Protein AF-A0A8J7KXH1-F1 (afdb_monomer)

Structure (mmCIF, N/CA/C/O backbone):
data_AF-A0A8J7KXH1-F1
#
_entry.id   AF-A0A8J7KXH1-F1
#
loop_
_atom_site.group_PDB
_atom_site.id
_atom_site.type_symbol
_atom_site.label_atom_id
_atom_site.label_alt_id
_atom_site.label_comp_id
_atom_site.label_asym_id
_atom_site.label_entity_id
_atom_site.label_seq_id
_atom_site.pdbx_PDB_ins_code
_atom_site.Cartn_x
_atom_site.Cartn_y
_atom_site.Cartn_z
_atom_site.occupancy
_atom_site.B_iso_or_equiv
_atom_site.auth_seq_id
_atom_site.auth_comp_id
_atom_site.auth_asym_id
_atom_site.auth_atom_id
_atom_site.pdbx_PDB_model_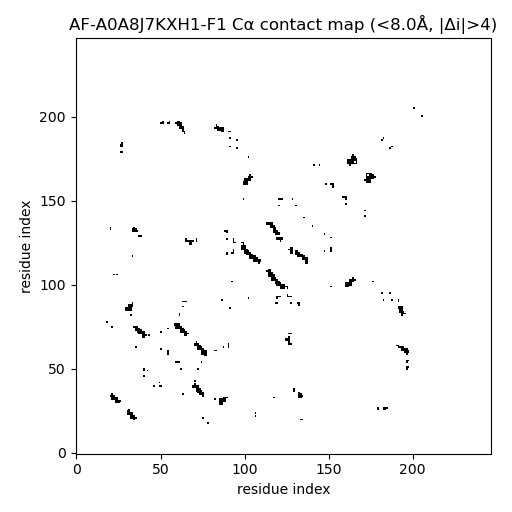num
ATOM 1 N N . MET A 1 1 ? 61.756 -14.573 12.656 1.00 37.69 1 MET A N 1
ATOM 2 C CA . MET A 1 1 ? 61.801 -13.508 11.631 1.00 37.69 1 MET A CA 1
ATOM 3 C C . MET A 1 1 ? 60.407 -12.918 11.485 1.00 37.69 1 MET A C 1
ATOM 5 O O . MET A 1 1 ? 59.475 -13.658 11.212 1.00 37.69 1 MET A O 1
ATOM 9 N N . PHE A 1 2 ? 60.272 -11.619 11.751 1.00 38.69 2 PHE A N 1
ATOM 10 C CA . PHE A 1 2 ? 59.077 -10.805 11.498 1.00 38.69 2 PHE A CA 1
ATOM 11 C C . PHE A 1 2 ? 58.999 -10.377 10.020 1.00 38.69 2 PHE A C 1
ATOM 13 O O . PHE A 1 2 ? 60.013 -10.468 9.333 1.00 38.69 2 PHE A O 1
ATOM 20 N N . VAL A 1 3 ? 57.855 -9.762 9.643 1.00 33.97 3 VAL A N 1
ATOM 21 C CA . VAL A 1 3 ? 57.592 -8.870 8.473 1.00 33.97 3 VAL A CA 1
ATOM 22 C C . VAL A 1 3 ? 56.882 -9.573 7.292 1.00 33.97 3 VAL A C 1
ATOM 24 O O . VAL A 1 3 ? 57.355 -10.591 6.822 1.00 33.97 3 VAL A O 1
ATOM 27 N N . LYS A 1 4 ? 55.763 -9.100 6.710 1.00 32.09 4 LYS A N 1
ATOM 28 C CA . LYS A 1 4 ? 54.886 -7.939 6.963 1.00 32.09 4 LYS A CA 1
ATOM 29 C C . LYS A 1 4 ? 53.480 -8.187 6.395 1.00 32.09 4 LYS A C 1
ATOM 31 O O . LYS A 1 4 ? 53.291 -8.762 5.331 1.00 32.09 4 LYS A O 1
ATOM 36 N N . ASN A 1 5 ? 52.546 -7.599 7.122 1.00 31.22 5 ASN A N 1
ATOM 37 C CA . ASN A 1 5 ? 51.158 -7.266 6.849 1.00 31.22 5 ASN A CA 1
ATOM 38 C C . ASN A 1 5 ? 50.867 -6.677 5.444 1.00 31.22 5 ASN A C 1
ATOM 40 O O . ASN A 1 5 ? 51.594 -5.798 4.977 1.00 31.22 5 ASN A O 1
ATOM 44 N N . LYS A 1 6 ? 49.721 -7.043 4.852 1.00 31.67 6 LYS A N 1
ATOM 45 C CA . LYS A 1 6 ? 48.974 -6.159 3.939 1.00 31.67 6 LYS A CA 1
ATOM 46 C C . LYS A 1 6 ? 47.466 -6.302 4.165 1.00 31.67 6 LYS A C 1
ATOM 48 O O . LYS A 1 6 ? 46.748 -6.925 3.388 1.00 31.67 6 LYS A O 1
ATOM 53 N N . MET A 1 7 ? 46.996 -5.683 5.247 1.00 30.89 7 MET A N 1
ATOM 54 C CA . MET A 1 7 ? 45.607 -5.259 5.411 1.00 30.89 7 MET A CA 1
ATOM 55 C C . MET A 1 7 ? 45.132 -4.507 4.160 1.00 30.89 7 MET A C 1
ATOM 57 O O . MET A 1 7 ? 45.728 -3.508 3.755 1.00 30.89 7 MET A O 1
ATOM 61 N N . ARG A 1 8 ? 44.018 -4.957 3.582 1.00 30.08 8 ARG A N 1
ATOM 62 C CA . ARG A 1 8 ? 43.151 -4.128 2.741 1.00 30.08 8 ARG A CA 1
ATOM 63 C C . ARG A 1 8 ? 41.864 -3.909 3.525 1.00 30.08 8 ARG A C 1
ATOM 65 O O . ARG A 1 8 ? 40.944 -4.713 3.453 1.00 30.08 8 ARG A O 1
ATOM 72 N N . HIS A 1 9 ? 41.841 -2.843 4.315 1.00 30.45 9 HIS A N 1
ATOM 73 C CA . HIS A 1 9 ? 40.595 -2.279 4.813 1.00 30.45 9 HIS A CA 1
ATOM 74 C C . HIS A 1 9 ? 40.000 -1.316 3.781 1.00 30.45 9 HIS A C 1
ATOM 76 O O . HIS A 1 9 ? 40.723 -0.691 3.008 1.00 30.45 9 HIS A O 1
ATOM 82 N N . ALA A 1 10 ? 38.681 -1.169 3.908 1.00 27.39 10 ALA A N 1
ATOM 83 C CA . ALA A 1 10 ? 37.808 -0.115 3.397 1.00 27.39 10 ALA A CA 1
ATOM 84 C C . ALA A 1 10 ? 37.119 -0.378 2.050 1.00 27.39 10 ALA A C 1
ATOM 86 O O . ALA A 1 10 ? 37.683 -0.242 0.969 1.00 27.39 10 ALA A O 1
ATOM 87 N N . GLY A 1 11 ? 35.824 -0.676 2.163 1.00 24.30 11 GLY A N 1
ATOM 88 C CA . GLY A 1 11 ? 34.883 -0.697 1.052 1.00 24.30 11 GLY A CA 1
ATOM 89 C C . GLY A 1 11 ? 33.435 -0.878 1.492 1.00 24.30 11 GLY A C 1
ATOM 90 O O . GLY A 1 11 ? 32.730 -1.647 0.867 1.00 24.30 11 GLY A O 1
ATOM 91 N N . SER A 1 12 ? 33.053 -0.196 2.579 1.00 27.95 12 SER A N 1
ATOM 92 C CA . SER A 1 12 ? 31.690 0.101 3.041 1.00 27.95 12 SER A CA 1
ATOM 93 C C . SER A 1 12 ? 30.668 -1.039 3.014 1.00 27.95 12 SER A C 1
ATOM 95 O O . SER A 1 12 ? 30.150 -1.436 1.973 1.00 27.95 12 SER A O 1
ATOM 97 N N . ALA A 1 13 ? 30.314 -1.488 4.218 1.00 32.91 13 ALA A N 1
ATOM 98 C CA . ALA A 1 13 ? 29.092 -2.213 4.500 1.00 32.91 13 ALA A CA 1
ATOM 99 C C . ALA A 1 13 ? 27.893 -1.483 3.874 1.00 32.91 13 ALA A C 1
ATOM 101 O O . ALA A 1 13 ? 27.317 -0.562 4.456 1.00 32.91 13 ALA A O 1
ATOM 102 N N . MET A 1 14 ? 27.495 -1.927 2.684 1.00 27.19 14 MET A N 1
ATOM 103 C CA . MET A 1 14 ? 26.140 -1.747 2.206 1.00 27.19 14 MET A CA 1
ATOM 104 C C . MET A 1 14 ? 25.291 -2.603 3.139 1.00 27.19 14 MET A C 1
ATOM 106 O O . MET A 1 14 ? 25.114 -3.796 2.908 1.00 27.19 14 MET A O 1
ATOM 110 N N . LYS A 1 15 ? 24.866 -2.012 4.264 1.00 26.83 15 LYS A N 1
ATOM 111 C CA . LYS A 1 15 ? 23.789 -2.562 5.080 1.00 26.83 15 LYS A CA 1
ATOM 112 C C . LYS A 1 15 ? 22.649 -2.831 4.106 1.00 26.83 15 LYS A C 1
ATOM 114 O O . LYS A 1 15 ? 22.035 -1.887 3.608 1.00 26.83 15 LYS A O 1
ATOM 119 N N . ALA A 1 16 ? 22.433 -4.102 3.782 1.00 32.84 16 ALA A N 1
ATOM 120 C CA . ALA A 1 16 ? 21.153 -4.553 3.284 1.00 32.84 16 ALA A CA 1
ATOM 121 C C . ALA A 1 16 ? 20.148 -4.061 4.325 1.00 32.84 16 ALA A C 1
ATOM 123 O O . ALA A 1 16 ? 20.211 -4.452 5.490 1.00 32.84 16 ALA A O 1
ATOM 124 N N . VAL A 1 17 ? 19.360 -3.061 3.941 1.00 35.72 17 VAL A N 1
ATOM 125 C CA . VAL A 1 17 ? 18.253 -2.588 4.759 1.00 35.72 17 VAL A CA 1
ATOM 126 C C . VAL A 1 17 ? 17.324 -3.786 4.864 1.00 35.72 17 VAL A C 1
ATOM 128 O O . VAL A 1 17 ? 16.856 -4.279 3.843 1.00 35.72 17 VAL A O 1
ATOM 131 N N . ASP A 1 18 ? 17.202 -4.280 6.087 1.00 37.22 18 ASP A N 1
ATOM 132 C CA . ASP A 1 18 ? 16.385 -5.404 6.518 1.00 37.22 18 ASP A CA 1
ATOM 133 C C . ASP A 1 18 ? 15.084 -5.553 5.699 1.00 37.22 18 ASP A C 1
ATOM 135 O O . ASP A 1 18 ? 14.265 -4.633 5.618 1.00 37.22 18 ASP A O 1
ATOM 139 N N . ASP A 1 19 ? 14.946 -6.716 5.057 1.00 50.00 19 ASP A N 1
ATOM 140 C CA . ASP A 1 19 ? 13.891 -7.108 4.107 1.00 50.00 19 ASP A CA 1
ATOM 141 C C . ASP A 1 19 ? 12.611 -7.590 4.837 1.00 50.00 19 ASP A C 1
ATOM 143 O O . ASP A 1 19 ? 11.704 -8.136 4.214 1.00 50.00 19 ASP A O 1
ATOM 147 N N . GLY A 1 20 ? 12.523 -7.380 6.161 1.00 59.72 20 GLY A N 1
ATOM 148 C CA . GLY A 1 20 ? 11.387 -7.742 7.023 1.00 59.72 20 GLY A CA 1
ATOM 149 C C . GLY A 1 20 ? 10.275 -6.691 7.148 1.00 59.72 20 GLY A C 1
ATOM 150 O O . GLY A 1 20 ? 9.304 -6.912 7.862 1.00 59.72 20 GLY A O 1
ATOM 151 N N . ARG A 1 21 ? 10.387 -5.532 6.480 1.00 80.69 21 ARG A N 1
ATOM 152 C CA . ARG A 1 21 ? 9.356 -4.473 6.555 1.00 80.69 21 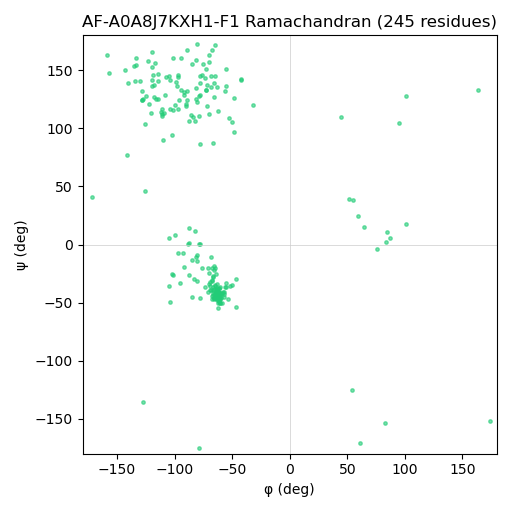ARG A CA 1
ATOM 153 C C . ARG A 1 21 ? 8.239 -4.630 5.525 1.00 80.69 21 ARG A C 1
ATOM 155 O O . ARG A 1 21 ? 7.151 -4.113 5.740 1.00 80.69 21 ARG A O 1
ATOM 162 N N . ILE A 1 22 ? 8.505 -5.285 4.394 1.00 91.62 22 ILE A N 1
ATOM 163 C CA . ILE A 1 22 ? 7.538 -5.399 3.296 1.00 91.62 22 ILE A CA 1
ATOM 164 C C . ILE A 1 22 ? 6.847 -6.755 3.345 1.00 91.62 22 ILE A C 1
ATOM 166 O O . ILE A 1 22 ? 7.491 -7.793 3.195 1.00 91.62 22 ILE A O 1
ATOM 170 N N . HIS A 1 23 ? 5.524 -6.722 3.483 1.00 93.38 23 HIS A N 1
ATOM 171 C CA . HIS A 1 23 ? 4.671 -7.905 3.449 1.00 93.38 23 HIS A CA 1
ATOM 172 C C . HIS A 1 23 ? 3.761 -7.864 2.226 1.00 93.38 23 HIS A C 1
ATOM 174 O O . HIS A 1 23 ? 3.327 -6.798 1.779 1.00 93.38 23 HIS A O 1
ATOM 180 N N . ILE A 1 24 ? 3.473 -9.041 1.676 1.00 94.62 24 ILE A N 1
ATOM 181 C CA . ILE A 1 24 ? 2.564 -9.202 0.545 1.00 94.62 24 ILE A CA 1
ATOM 182 C C . ILE A 1 24 ? 1.453 -10.150 0.965 1.00 94.62 24 ILE A C 1
ATOM 184 O O . ILE A 1 24 ? 1.715 -11.296 1.315 1.00 94.62 24 ILE A O 1
ATOM 188 N N . LEU A 1 25 ? 0.219 -9.664 0.895 1.00 94.94 25 LEU A N 1
ATOM 189 C CA . LEU A 1 25 ? -0.980 -10.475 1.038 1.00 94.94 25 LEU A CA 1
ATOM 190 C C . LEU A 1 25 ? -1.530 -10.818 -0.344 1.00 94.94 25 LEU A C 1
ATOM 192 O O . LEU A 1 25 ? -1.569 -9.962 -1.234 1.00 94.94 25 LEU A O 1
ATOM 196 N N . ASP A 1 26 ? -1.990 -12.050 -0.515 1.00 95.44 26 ASP A N 1
ATOM 197 C CA . ASP A 1 26 ? -2.583 -12.527 -1.758 1.00 95.44 26 ASP A CA 1
ATOM 198 C C . ASP A 1 26 ? -4.090 -12.735 -1.591 1.00 95.44 26 ASP A C 1
ATOM 200 O O . ASP A 1 26 ? -4.530 -13.645 -0.898 1.00 95.44 26 ASP A O 1
ATOM 204 N N . TYR A 1 27 ? -4.881 -11.918 -2.288 1.00 94.62 27 TYR A N 1
ATOM 205 C CA . TYR A 1 27 ? -6.339 -12.051 -2.368 1.00 94.62 27 TYR A CA 1
ATOM 206 C C . TYR A 1 27 ? -6.762 -12.050 -3.831 1.00 94.62 27 TYR A C 1
ATOM 208 O O . TYR A 1 27 ? -6.313 -11.211 -4.613 1.00 94.62 27 TYR A O 1
ATOM 216 N N . HIS A 1 28 ? -7.614 -12.994 -4.240 1.00 94.00 28 HIS A N 1
ATOM 217 C CA . HIS A 1 28 ? -8.129 -13.076 -5.618 1.00 94.00 28 HIS A CA 1
ATOM 218 C C . HIS A 1 28 ? -7.034 -13.043 -6.701 1.00 94.00 28 HIS A C 1
ATOM 220 O O . HIS A 1 28 ? -7.182 -12.399 -7.744 1.00 94.00 28 HIS A O 1
ATOM 226 N N . ARG A 1 29 ? -5.900 -13.719 -6.448 1.00 93.12 29 ARG A N 1
ATOM 227 C CA . ARG A 1 29 ? -4.692 -13.727 -7.309 1.00 93.12 29 ARG A CA 1
ATOM 228 C C . ARG A 1 29 ? -4.079 -12.336 -7.528 1.00 93.12 29 ARG A C 1
ATOM 230 O O . ARG A 1 29 ? -3.414 -12.085 -8.538 1.00 93.12 29 ARG A O 1
ATOM 237 N N . ARG A 1 30 ? -4.321 -11.407 -6.604 1.00 95.50 30 ARG A N 1
ATOM 238 C CA . ARG A 1 30 ? -3.758 -10.058 -6.587 1.00 95.50 30 ARG A CA 1
ATOM 239 C C . ARG A 1 30 ? -2.950 -9.867 -5.318 1.00 95.50 30 ARG A C 1
ATOM 241 O O . ARG A 1 30 ? -3.346 -10.290 -4.243 1.00 95.50 30 ARG A O 1
ATOM 248 N N . ARG A 1 31 ? -1.833 -9.168 -5.489 1.00 96.69 31 ARG A N 1
ATOM 249 C CA . ARG A 1 31 ? -0.856 -8.897 -4.438 1.00 96.69 31 ARG A CA 1
ATOM 250 C C . ARG A 1 31 ? -1.122 -7.536 -3.829 1.00 96.69 31 ARG A C 1
ATOM 252 O O . ARG A 1 31 ? -1.117 -6.542 -4.564 1.00 96.69 31 ARG A O 1
ATOM 259 N N . PHE A 1 32 ? -1.296 -7.505 -2.521 1.00 97.56 32 PHE A N 1
ATOM 260 C CA . PHE A 1 32 ? -1.481 -6.316 -1.707 1.00 97.56 32 PHE A CA 1
ATOM 261 C C . PHE A 1 32 ? -0.250 -6.131 -0.836 1.00 97.56 32 PHE A C 1
ATOM 263 O O . PHE A 1 32 ? 0.092 -6.987 -0.032 1.00 97.56 32 PHE A O 1
ATOM 270 N N . VAL A 1 33 ? 0.444 -5.027 -1.055 1.00 97.06 33 VAL A N 1
ATOM 271 C CA . VAL A 1 33 ? 1.710 -4.699 -0.419 1.00 97.06 33 VAL A CA 1
ATOM 272 C C . VAL A 1 33 ? 1.439 -3.831 0.798 1.00 97.06 33 VAL A C 1
ATOM 274 O O . VAL A 1 33 ? 0.689 -2.851 0.709 1.00 97.06 33 VAL A O 1
ATOM 277 N N . VAL A 1 34 ? 2.088 -4.212 1.890 1.00 96.19 34 VAL A N 1
ATOM 278 C CA . VAL A 1 34 ? 2.096 -3.564 3.201 1.00 96.19 34 VAL A CA 1
ATOM 279 C C . VAL A 1 34 ? 3.531 -3.169 3.539 1.00 96.19 34 VAL A C 1
ATOM 281 O O . VAL A 1 34 ? 4.472 -3.809 3.058 1.00 96.19 34 VAL A O 1
ATOM 284 N N . GLY A 1 35 ? 3.709 -2.132 4.355 1.00 94.31 35 GLY A N 1
ATOM 285 C CA . GLY A 1 35 ? 5.028 -1.717 4.835 1.00 94.31 35 GLY A CA 1
ATOM 286 C C . GLY A 1 35 ? 5.618 -0.518 4.100 1.00 94.31 35 GLY A C 1
ATOM 287 O O . GLY A 1 35 ? 6.838 -0.322 4.125 1.00 94.31 35 GLY A O 1
ATOM 288 N N . LEU A 1 36 ? 4.801 0.260 3.381 1.00 94.56 36 LEU A N 1
ATOM 289 C CA . LEU A 1 36 ? 5.297 1.424 2.653 1.00 94.56 36 LEU A CA 1
ATOM 290 C C . LEU A 1 36 ? 5.634 2.557 3.626 1.00 94.56 36 LEU A C 1
ATOM 292 O O . LEU A 1 36 ? 4.936 2.807 4.600 1.00 94.56 36 LEU A O 1
ATOM 296 N N . GLN A 1 37 ? 6.691 3.303 3.324 1.00 92.75 37 GLN A N 1
ATOM 297 C CA . GLN A 1 37 ? 7.065 4.489 4.089 1.00 92.75 37 GLN A CA 1
ATOM 298 C C . GLN A 1 37 ? 6.309 5.706 3.568 1.00 92.75 37 GLN A C 1
ATOM 300 O O . GLN A 1 37 ? 6.560 6.160 2.447 1.00 92.75 37 GLN A O 1
ATOM 305 N N . TRP A 1 38 ? 5.387 6.222 4.377 1.00 93.50 38 TRP A N 1
ATOM 306 C CA . TRP A 1 38 ? 4.507 7.325 4.010 1.00 93.50 38 TRP A CA 1
ATOM 307 C C . TRP A 1 38 ? 5.107 8.690 4.333 1.00 93.50 38 TRP A C 1
ATOM 309 O O . TRP A 1 38 ? 5.572 8.943 5.440 1.00 93.50 38 TRP A O 1
ATOM 319 N N . GLU A 1 39 ? 5.049 9.604 3.367 1.00 92.50 39 GLU A N 1
ATOM 320 C CA . GLU A 1 39 ? 5.373 11.014 3.579 1.00 92.50 39 GLU A CA 1
ATOM 321 C C . GLU A 1 39 ? 4.465 11.937 2.759 1.00 92.50 39 GLU A C 1
ATOM 323 O O . GLU A 1 39 ? 3.991 11.598 1.668 1.00 92.50 39 GLU A O 1
ATOM 328 N N . THR A 1 40 ? 4.232 13.139 3.284 1.00 93.12 40 THR A N 1
ATOM 329 C CA . THR A 1 40 ? 3.493 14.191 2.581 1.00 93.12 40 THR A CA 1
ATOM 330 C C . THR A 1 40 ? 4.385 14.860 1.540 1.00 93.12 40 THR A C 1
ATOM 332 O O . THR A 1 40 ? 5.476 15.346 1.842 1.00 93.12 40 THR A O 1
ATOM 335 N N . VAL A 1 41 ? 3.897 14.948 0.305 1.00 92.12 41 VAL A N 1
ATOM 336 C CA . VAL A 1 41 ? 4.620 15.540 -0.822 1.00 92.12 41 VAL A CA 1
ATOM 337 C C . VAL A 1 41 ? 4.110 16.954 -1.079 1.00 92.12 41 VAL A C 1
ATOM 339 O O . VAL A 1 41 ? 2.974 17.162 -1.496 1.00 92.12 41 VAL A O 1
ATOM 342 N N . ARG A 1 42 ? 4.985 17.947 -0.886 1.00 85.81 42 ARG A N 1
ATOM 343 C CA . ARG A 1 42 ? 4.641 19.377 -1.019 1.00 85.81 42 ARG A CA 1
ATOM 344 C C . ARG A 1 42 ? 4.404 19.838 -2.467 1.00 85.81 42 ARG A C 1
ATOM 346 O O . ARG A 1 42 ? 3.794 20.878 -2.691 1.00 85.81 42 ARG A O 1
ATOM 353 N N . ALA A 1 43 ? 4.900 19.106 -3.465 1.00 76.88 43 ALA A N 1
ATOM 354 C CA . ALA A 1 43 ? 4.862 19.536 -4.864 1.00 76.88 43 ALA A CA 1
ATOM 355 C C . ALA A 1 43 ? 3.527 19.199 -5.556 1.00 76.88 43 ALA A C 1
ATOM 357 O O . ALA A 1 43 ? 3.272 18.045 -5.901 1.00 76.88 43 ALA A O 1
ATOM 358 N N . THR A 1 44 ? 2.715 20.219 -5.853 1.00 71.19 44 THR A N 1
ATOM 359 C CA . THR A 1 44 ? 1.398 20.057 -6.502 1.00 71.19 44 THR A CA 1
ATOM 360 C C . THR A 1 44 ? 1.470 19.980 -8.032 1.00 71.19 44 THR A C 1
ATOM 362 O O . THR A 1 44 ? 0.873 19.086 -8.628 1.00 71.19 44 THR A O 1
ATOM 365 N N . ARG A 1 45 ? 2.239 20.859 -8.698 1.00 79.94 45 ARG A N 1
ATOM 366 C CA . ARG A 1 45 ? 2.292 20.925 -10.179 1.00 79.94 45 ARG A CA 1
ATOM 367 C C . ARG A 1 45 ? 3.066 19.783 -10.845 1.00 79.94 45 ARG A C 1
ATOM 369 O O . ARG A 1 45 ? 2.671 19.318 -11.903 1.00 79.94 45 ARG A O 1
ATOM 376 N N . ASN A 1 46 ? 4.157 19.319 -10.235 1.00 88.19 46 ASN A N 1
ATOM 377 C CA . ASN A 1 46 ? 5.050 18.304 -10.813 1.00 88.19 46 ASN A CA 1
ATOM 378 C C . ASN A 1 46 ? 5.243 17.106 -9.872 1.00 88.19 46 ASN A C 1
ATOM 380 O O . ASN A 1 46 ? 6.364 16.632 -9.677 1.00 88.19 46 ASN A O 1
ATOM 384 N N . LEU A 1 47 ? 4.142 16.605 -9.303 1.00 91.19 47 LEU A N 1
ATOM 385 C CA . LEU A 1 47 ? 4.139 15.544 -8.291 1.00 91.19 47 LEU A CA 1
ATOM 386 C C . LEU A 1 47 ? 5.041 14.357 -8.657 1.00 91.19 47 LEU A C 1
ATOM 388 O O . LEU A 1 47 ? 5.929 13.987 -7.898 1.00 91.19 47 LEU A O 1
ATOM 392 N N . MET A 1 48 ? 4.857 13.778 -9.847 1.00 91.81 48 MET A N 1
ATOM 393 C CA . MET A 1 48 ? 5.636 12.602 -10.253 1.00 91.81 48 MET A CA 1
ATOM 394 C C . MET A 1 48 ? 7.125 12.903 -10.444 1.00 91.81 48 MET A C 1
ATOM 396 O O . MET A 1 48 ? 7.941 12.001 -10.278 1.00 91.81 48 MET A O 1
ATOM 400 N N . LYS A 1 49 ? 7.502 14.139 -10.796 1.00 91.50 49 LYS A N 1
ATOM 401 C CA . LYS A 1 49 ? 8.915 14.534 -10.896 1.00 91.50 49 LYS A CA 1
ATOM 402 C C . LYS A 1 49 ? 9.551 14.543 -9.510 1.00 91.50 49 LYS A C 1
ATOM 404 O O . LYS A 1 49 ? 10.636 13.996 -9.345 1.00 91.50 49 LYS A O 1
ATOM 409 N N . GLU A 1 50 ? 8.848 15.102 -8.530 1.00 92.62 50 GLU A N 1
ATOM 410 C CA . GLU A 1 50 ? 9.317 15.168 -7.148 1.00 92.62 50 GLU A CA 1
ATOM 411 C C . GLU A 1 50 ? 9.389 13.784 -6.499 1.00 92.62 50 GLU A C 1
ATOM 413 O O . GLU A 1 50 ? 10.426 13.389 -5.976 1.00 92.62 50 GLU A O 1
ATOM 418 N N . VAL A 1 51 ? 8.333 12.988 -6.650 1.00 94.19 51 VAL A N 1
ATOM 419 C CA . VAL A 1 51 ? 8.282 11.598 -6.181 1.00 94.19 51 VAL A CA 1
ATOM 420 C C . VAL A 1 51 ? 9.419 10.760 -6.780 1.00 94.19 51 VAL A C 1
ATOM 422 O O . VAL A 1 51 ? 10.074 9.996 -6.073 1.00 94.19 51 VAL A O 1
ATOM 425 N N . ARG A 1 52 ? 9.735 10.934 -8.071 1.00 92.62 52 ARG A N 1
ATOM 426 C CA . ARG A 1 52 ? 10.892 10.272 -8.700 1.00 92.62 52 ARG A CA 1
ATOM 427 C C . ARG A 1 52 ? 12.233 10.815 -8.208 1.00 92.62 52 ARG A C 1
ATOM 429 O O . ARG A 1 52 ? 13.179 10.039 -8.111 1.00 92.62 52 ARG A O 1
ATOM 436 N N . ARG A 1 53 ? 12.339 12.113 -7.898 1.00 91.62 53 ARG A N 1
ATOM 437 C CA . ARG A 1 53 ? 13.548 12.716 -7.311 1.00 91.62 53 ARG A CA 1
ATOM 438 C C . ARG A 1 53 ? 13.850 12.089 -5.951 1.00 91.62 53 ARG A C 1
ATOM 440 O O . ARG A 1 53 ? 14.976 11.643 -5.739 1.00 91.62 53 ARG A O 1
ATOM 447 N N . ILE A 1 54 ? 12.839 11.995 -5.086 1.00 91.75 54 ILE A N 1
ATOM 448 C CA . ILE A 1 54 ? 12.912 11.312 -3.786 1.00 91.75 54 ILE A CA 1
ATOM 449 C C . ILE A 1 54 ? 13.297 9.845 -3.990 1.00 91.75 54 ILE A C 1
ATOM 451 O O . ILE A 1 54 ? 14.274 9.371 -3.409 1.00 91.75 54 ILE A O 1
ATOM 455 N N . GLY A 1 55 ? 12.590 9.158 -4.893 1.00 91.38 55 GLY A N 1
ATOM 456 C CA . GLY A 1 55 ? 12.853 7.768 -5.245 1.00 91.38 55 GLY A CA 1
ATOM 457 C C . GLY A 1 55 ? 14.301 7.509 -5.656 1.00 91.38 55 GLY A C 1
ATOM 458 O O . GLY A 1 55 ? 14.936 6.582 -5.162 1.00 91.38 55 GLY A O 1
ATOM 459 N N . LYS A 1 56 ? 14.853 8.365 -6.522 1.00 89.81 56 LYS A N 1
ATOM 460 C CA . LYS A 1 56 ? 16.244 8.277 -6.978 1.00 89.81 56 LYS A CA 1
ATOM 461 C C . LYS A 1 56 ? 17.235 8.549 -5.846 1.00 89.81 56 LYS A C 1
ATOM 463 O O . LYS A 1 56 ? 18.213 7.818 -5.731 1.00 89.81 56 LYS A O 1
ATOM 468 N N . ALA A 1 57 ? 16.986 9.571 -5.026 1.00 90.44 57 ALA A N 1
ATOM 469 C CA . ALA A 1 57 ? 17.870 9.950 -3.925 1.00 90.44 57 ALA A CA 1
ATOM 470 C C . ALA A 1 57 ? 17.981 8.849 -2.858 1.00 90.44 57 ALA A C 1
ATOM 472 O O . ALA A 1 57 ? 19.068 8.603 -2.347 1.00 90.44 57 ALA A O 1
ATOM 473 N N . ARG A 1 58 ? 16.872 8.159 -2.563 1.00 89.69 58 ARG A N 1
ATOM 474 C CA . ARG A 1 58 ? 16.791 7.107 -1.534 1.00 89.69 58 ARG A CA 1
ATOM 475 C C . ARG A 1 58 ? 16.859 5.675 -2.093 1.00 89.69 58 ARG A C 1
ATOM 477 O O . ARG A 1 58 ? 16.649 4.725 -1.354 1.00 89.69 58 ARG A O 1
ATOM 484 N N . GLN A 1 59 ? 17.143 5.513 -3.389 1.00 88.94 59 GLN A N 1
ATOM 485 C CA . GLN A 1 59 ? 17.227 4.214 -4.084 1.00 88.94 59 GLN A CA 1
ATOM 486 C C . GLN A 1 59 ? 15.971 3.323 -3.968 1.00 88.94 59 GLN A C 1
ATOM 488 O O . GLN A 1 59 ? 16.058 2.098 -3.895 1.00 88.94 59 GLN A O 1
ATOM 493 N N . LEU A 1 60 ? 14.794 3.936 -4.007 1.00 91.75 60 LEU A N 1
ATOM 494 C CA . LEU A 1 60 ? 13.497 3.266 -3.885 1.00 91.75 60 LEU A CA 1
ATOM 495 C C . LEU A 1 60 ? 13.058 2.648 -5.228 1.00 91.75 60 LEU A C 1
ATOM 497 O O . LEU A 1 60 ? 13.540 3.056 -6.293 1.00 91.75 60 LEU A O 1
ATOM 501 N N . ASP A 1 61 ? 12.146 1.667 -5.204 1.00 90.19 61 ASP A N 1
ATOM 502 C CA . ASP A 1 61 ? 11.679 0.987 -6.429 1.00 90.19 61 ASP A CA 1
ATOM 503 C C . ASP A 1 61 ? 10.291 1.433 -6.886 1.00 90.19 61 ASP A C 1
ATOM 505 O O . ASP A 1 61 ? 10.082 1.770 -8.058 1.00 90.19 61 ASP A O 1
ATOM 509 N N . VAL A 1 62 ? 9.336 1.443 -5.960 1.00 94.69 62 VAL A N 1
ATOM 510 C CA . VAL A 1 62 ? 7.923 1.687 -6.252 1.00 94.69 62 VAL A CA 1
ATOM 511 C C . VAL A 1 62 ? 7.310 2.679 -5.277 1.00 94.69 62 VAL A C 1
ATOM 513 O O . VAL A 1 62 ? 7.835 2.922 -4.191 1.00 94.69 62 VAL A O 1
ATOM 516 N N . VAL A 1 63 ? 6.191 3.263 -5.698 1.00 96.31 63 VAL A N 1
ATOM 517 C CA . VAL A 1 63 ? 5.445 4.253 -4.927 1.00 96.31 63 VAL A CA 1
ATOM 518 C C . VAL A 1 63 ? 3.936 4.055 -5.051 1.00 96.31 63 VAL A C 1
ATOM 520 O O . VAL A 1 63 ? 3.417 3.814 -6.145 1.00 96.31 63 VAL A O 1
ATOM 523 N N . ALA A 1 64 ? 3.229 4.206 -3.939 1.00 97.12 64 ALA A N 1
ATOM 524 C CA . ALA A 1 64 ? 1.791 4.427 -3.866 1.00 97.12 64 ALA A CA 1
ATOM 525 C C . ALA A 1 64 ? 1.514 5.926 -3.712 1.00 97.12 64 ALA A C 1
ATOM 527 O O . ALA A 1 64 ? 2.290 6.632 -3.076 1.00 97.12 64 ALA A O 1
ATOM 528 N N . ILE A 1 65 ? 0.420 6.430 -4.283 1.00 95.75 65 ILE A N 1
ATOM 529 C CA . ILE A 1 65 ? 0.053 7.847 -4.162 1.00 95.75 65 ILE A CA 1
ATOM 530 C C . ILE A 1 65 ? -1.387 7.938 -3.685 1.00 95.75 65 ILE A C 1
ATOM 532 O O . ILE A 1 65 ? -2.285 7.442 -4.365 1.00 95.75 65 ILE A O 1
ATOM 536 N N . ARG A 1 66 ? -1.600 8.643 -2.575 1.00 94.81 66 ARG A N 1
ATOM 537 C CA . ARG A 1 66 ? -2.923 9.043 -2.095 1.00 94.81 66 ARG A CA 1
ATOM 538 C C . ARG A 1 66 ? -3.073 10.545 -2.295 1.00 94.81 66 ARG A C 1
ATOM 540 O O . ARG A 1 66 ? -2.199 11.322 -1.924 1.00 94.81 66 ARG A O 1
ATOM 547 N N . LYS A 1 67 ? -4.169 10.949 -2.932 1.00 93.12 67 LYS A N 1
ATOM 548 C CA . LYS A 1 67 ? -4.569 12.355 -3.034 1.00 93.12 67 LYS A CA 1
ATOM 549 C C . LYS A 1 67 ? -5.829 12.537 -2.202 1.00 93.12 67 LYS A C 1
ATOM 551 O O . LYS A 1 67 ? -6.847 11.943 -2.552 1.00 93.12 67 LYS A O 1
ATOM 556 N N . SER A 1 68 ? -5.731 13.274 -1.110 1.00 90.25 68 SER A N 1
ATOM 557 C CA . SER A 1 68 ? -6.839 13.667 -0.237 1.00 90.25 68 SER A CA 1
ATOM 558 C C . SER A 1 68 ? -6.789 15.192 -0.067 1.00 90.25 68 SER A C 1
ATOM 560 O O . SER A 1 68 ? -6.553 15.902 -1.045 1.00 90.25 68 SER A O 1
ATOM 562 N N . ASP A 1 69 ? -6.961 15.695 1.152 1.00 86.56 69 ASP A N 1
ATOM 563 C CA . ASP A 1 69 ? -6.564 17.044 1.567 1.00 86.56 69 ASP A CA 1
ATOM 564 C C . ASP A 1 69 ? -5.074 17.346 1.346 1.00 86.56 69 ASP A C 1
ATOM 566 O O . ASP A 1 69 ? -4.710 18.452 0.947 1.00 86.56 69 ASP A O 1
ATOM 570 N N . ALA A 1 70 ? -4.216 16.351 1.558 1.00 90.00 70 ALA A N 1
ATOM 571 C CA . ALA A 1 70 ? -2.802 16.390 1.246 1.00 90.00 70 ALA A CA 1
ATOM 572 C C . ALA A 1 70 ? -2.457 15.341 0.183 1.00 90.00 70 ALA A C 1
ATOM 574 O O . ALA A 1 70 ? -3.135 14.328 -0.004 1.00 90.00 70 ALA A O 1
ATOM 575 N N . ILE A 1 71 ? -1.365 15.583 -0.541 1.00 93.88 71 ILE A N 1
ATOM 576 C CA . ILE A 1 71 ? -0.789 14.561 -1.408 1.00 93.88 71 ILE A CA 1
ATOM 577 C C . ILE A 1 71 ? 0.219 13.777 -0.582 1.00 93.88 71 ILE A C 1
ATOM 579 O O . ILE A 1 71 ? 1.197 14.343 -0.098 1.00 93.88 71 ILE A O 1
ATOM 583 N N . GLN A 1 72 ? 0.004 12.475 -0.461 1.00 95.50 72 GLN A N 1
ATOM 584 C CA . GLN A 1 72 ? 0.886 11.574 0.267 1.00 95.50 72 GLN A CA 1
ATOM 585 C C . GLN A 1 72 ? 1.440 10.507 -0.670 1.00 95.50 72 GLN A C 1
ATOM 587 O O . GLN A 1 72 ? 0.768 10.062 -1.610 1.00 95.50 72 GLN A O 1
ATOM 592 N N . ALA A 1 73 ? 2.678 10.103 -0.414 1.00 95.88 73 ALA A N 1
ATOM 593 C CA . ALA A 1 73 ? 3.357 9.059 -1.157 1.00 95.88 73 ALA A CA 1
ATOM 594 C C . ALA A 1 73 ? 3.901 7.997 -0.201 1.00 95.88 73 ALA A C 1
ATOM 596 O O . ALA A 1 73 ? 4.647 8.318 0.719 1.00 95.88 73 ALA A O 1
ATOM 597 N N . GLY A 1 74 ? 3.522 6.743 -0.448 1.00 95.69 74 GLY A N 1
ATOM 598 C CA . GLY A 1 74 ? 4.039 5.566 0.243 1.00 95.69 74 GLY A CA 1
ATOM 599 C C . GLY A 1 74 ? 5.140 4.927 -0.591 1.00 95.69 74 GLY A C 1
ATOM 600 O O . GLY A 1 74 ? 4.882 4.475 -1.707 1.00 95.69 74 GLY A O 1
ATOM 601 N N . PHE A 1 75 ? 6.365 4.899 -0.087 1.00 95.06 75 PHE A N 1
ATOM 602 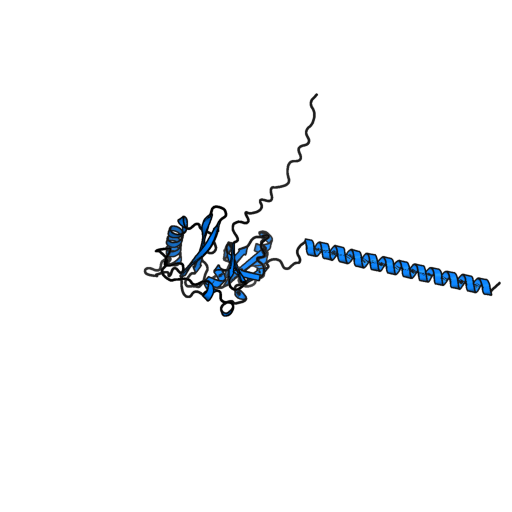C CA . PHE A 1 75 ? 7.535 4.413 -0.810 1.00 95.06 75 PHE A CA 1
ATOM 603 C C . PHE A 1 75 ? 7.968 3.029 -0.338 1.00 95.06 75 PHE A C 1
ATOM 605 O O . PHE A 1 75 ? 7.989 2.765 0.860 1.00 95.06 75 PHE A O 1
ATOM 612 N N . ALA A 1 76 ? 8.391 2.172 -1.270 1.00 94.12 76 ALA A N 1
ATOM 613 C CA . ALA A 1 76 ? 9.045 0.910 -0.931 1.00 94.12 76 ALA A CA 1
ATOM 614 C C . ALA A 1 76 ? 10.508 0.894 -1.401 1.00 94.12 76 ALA A C 1
ATOM 616 O O . ALA A 1 76 ? 10.805 1.366 -2.514 1.00 94.12 76 ALA A O 1
ATOM 617 N N . PRO A 1 77 ? 11.424 0.327 -0.593 1.00 90.69 77 PRO A N 1
ATOM 618 C CA . PRO A 1 77 ? 12.793 0.085 -1.018 1.00 90.69 77 PRO A CA 1
ATOM 619 C C . PRO A 1 77 ? 12.843 -0.947 -2.150 1.00 90.69 77 PRO A C 1
ATOM 621 O O . PRO A 1 77 ? 11.846 -1.569 -2.523 1.00 90.69 77 PRO A O 1
ATOM 624 N N . ARG A 1 78 ? 14.029 -1.120 -2.731 1.00 87.00 78 ARG A N 1
ATOM 625 C CA . ARG A 1 78 ? 14.284 -2.233 -3.647 1.00 87.00 78 ARG A CA 1
ATOM 626 C C . ARG A 1 78 ? 14.361 -3.525 -2.846 1.00 87.00 78 ARG A C 1
ATOM 628 O O . ARG A 1 78 ? 15.258 -3.663 -2.025 1.00 87.00 78 ARG A O 1
ATOM 635 N N . THR A 1 79 ? 13.465 -4.455 -3.139 1.00 85.50 79 THR A N 1
ATOM 636 C CA . THR A 1 79 ? 13.434 -5.792 -2.542 1.00 85.50 79 THR A CA 1
ATOM 637 C C . THR A 1 79 ? 13.495 -6.846 -3.656 1.00 85.50 79 THR A C 1
ATOM 639 O O . THR A 1 79 ? 13.184 -6.536 -4.815 1.00 85.50 79 THR A O 1
ATOM 642 N N . PRO A 1 80 ? 13.914 -8.090 -3.363 1.00 83.31 80 PRO A N 1
ATOM 643 C CA . PRO A 1 80 ? 13.795 -9.203 -4.307 1.00 83.31 80 PRO A CA 1
ATOM 644 C C . PRO A 1 80 ? 12.328 -9.562 -4.588 1.00 83.31 80 PRO A C 1
ATOM 646 O O . PRO A 1 80 ? 12.015 -10.137 -5.634 1.00 83.31 80 PRO A O 1
ATOM 649 N N . GLN A 1 81 ? 11.417 -9.202 -3.680 1.00 87.12 81 GLN A N 1
ATOM 650 C CA . GLN A 1 81 ? 9.989 -9.416 -3.852 1.00 87.12 81 GLN A CA 1
ATOM 651 C C . GLN A 1 81 ? 9.450 -8.575 -5.020 1.00 87.12 81 GLN A C 1
ATOM 653 O O . GLN A 1 81 ? 9.773 -7.402 -5.212 1.00 87.12 81 GLN A O 1
ATOM 658 N N . LYS A 1 82 ? 8.565 -9.156 -5.832 1.00 89.38 82 LYS A N 1
ATOM 659 C CA . LYS A 1 82 ? 8.019 -8.470 -7.012 1.00 89.38 82 LYS A CA 1
ATOM 660 C C . LYS A 1 82 ? 6.937 -7.460 -6.600 1.00 89.38 82 LYS A C 1
ATOM 662 O O . LYS A 1 82 ? 5.756 -7.771 -6.669 1.00 89.38 82 LYS A O 1
ATOM 667 N N . LEU A 1 83 ? 7.295 -6.227 -6.258 1.00 92.69 83 LEU A N 1
ATOM 668 C CA . LEU A 1 83 ? 6.306 -5.222 -5.817 1.00 92.69 83 LEU A CA 1
ATOM 669 C C . LEU A 1 83 ? 5.554 -4.544 -6.975 1.00 92.69 83 LEU A C 1
ATOM 671 O O . LEU A 1 83 ? 4.380 -4.187 -6.868 1.00 92.69 83 LEU A O 1
ATOM 675 N N . ARG A 1 84 ? 6.213 -4.386 -8.129 1.00 91.56 84 ARG A N 1
ATOM 676 C CA . ARG A 1 84 ? 5.652 -3.692 -9.300 1.00 91.56 84 ARG A CA 1
ATOM 677 C C . ARG A 1 84 ? 4.323 -4.307 -9.747 1.00 91.56 84 ARG A C 1
ATOM 679 O O . ARG A 1 84 ? 4.207 -5.524 -9.912 1.00 91.56 84 ARG A O 1
ATOM 686 N N . GLY A 1 85 ? 3.331 -3.444 -9.970 1.00 89.06 85 GLY A N 1
ATOM 687 C CA . GLY A 1 85 ? 1.979 -3.836 -10.375 1.00 89.06 85 GLY A CA 1
ATOM 688 C C . GLY A 1 85 ? 1.114 -4.425 -9.256 1.00 89.06 85 GLY A C 1
ATOM 689 O O . GLY A 1 85 ? -0.059 -4.693 -9.513 1.00 89.06 85 GLY A O 1
ATOM 690 N N . GLY A 1 86 ? 1.660 -4.614 -8.048 1.00 95.94 86 GLY A N 1
ATOM 691 C CA . GLY A 1 86 ? 0.875 -4.881 -6.844 1.00 95.94 86 GLY A CA 1
ATOM 692 C C . GLY A 1 86 ? 0.031 -3.672 -6.433 1.00 95.94 86 GLY A C 1
ATOM 693 O O . GLY A 1 86 ? 0.200 -2.565 -6.950 1.00 95.94 86 GLY A O 1
ATOM 694 N N . TYR A 1 87 ? -0.895 -3.900 -5.516 1.00 98.12 87 TYR A N 1
ATOM 695 C CA . TYR A 1 87 ? -1.759 -2.895 -4.910 1.00 98.12 87 TYR A CA 1
ATOM 696 C C . TYR A 1 87 ? -1.166 -2.451 -3.577 1.00 98.12 87 TYR A C 1
ATOM 698 O O . TYR A 1 87 ? -0.591 -3.269 -2.878 1.00 98.12 87 TYR A O 1
ATOM 706 N N . SER A 1 88 ? -1.287 -1.179 -3.211 1.00 97.81 88 SER A N 1
ATOM 707 C CA . SER A 1 88 ? -1.011 -0.753 -1.834 1.00 97.81 88 SER A CA 1
ATOM 708 C C . SER A 1 88 ? -2.231 -1.075 -0.975 1.00 97.81 88 SER A C 1
ATOM 710 O O . SER A 1 88 ? -3.331 -0.612 -1.298 1.00 97.81 88 SER A O 1
ATOM 712 N N . LEU A 1 89 ? -2.058 -1.867 0.090 1.00 97.81 89 LEU A N 1
ATOM 713 C CA . LEU A 1 89 ? -3.174 -2.245 0.961 1.00 97.81 89 LEU A CA 1
ATOM 714 C C . LEU A 1 89 ? -3.784 -1.004 1.618 1.00 97.81 89 LEU A C 1
ATOM 716 O O . LEU A 1 89 ? -4.983 -0.773 1.491 1.00 97.81 89 LEU A O 1
ATOM 720 N N . VAL A 1 90 ? -2.950 -0.154 2.219 1.00 97.12 90 VAL A N 1
ATOM 721 C CA . VAL A 1 90 ? -3.395 1.071 2.896 1.00 97.12 90 VAL A CA 1
ATOM 722 C C . VAL A 1 90 ? -4.140 2.028 1.960 1.00 97.12 90 VAL A C 1
ATOM 724 O O . VAL A 1 90 ? -5.192 2.531 2.334 1.00 97.12 90 VAL A O 1
ATOM 727 N N . VAL A 1 91 ? -3.688 2.229 0.712 1.00 97.38 91 VAL A N 1
ATOM 728 C CA . VAL A 1 91 ? -4.425 3.070 -0.255 1.00 97.38 91 VAL A CA 1
ATOM 729 C C . VAL A 1 91 ? -5.752 2.437 -0.633 1.00 97.38 91 VAL A C 1
ATOM 731 O O . VAL A 1 91 ? -6.737 3.155 -0.791 1.00 97.38 91 VAL A O 1
ATOM 734 N N . THR A 1 92 ? -5.775 1.114 -0.797 1.00 97.69 92 THR A N 1
ATOM 735 C CA . THR A 1 92 ? -6.992 0.380 -1.145 1.00 97.69 92 THR A CA 1
ATOM 736 C C . THR A 1 92 ? -8.024 0.541 -0.032 1.00 97.69 92 THR A C 1
ATOM 738 O O . THR A 1 92 ? -9.108 1.057 -0.281 1.00 97.69 92 THR A O 1
ATOM 741 N N . LEU A 1 93 ? -7.661 0.216 1.210 1.00 97.12 93 LEU A N 1
ATOM 742 C CA . LEU A 1 93 ? -8.562 0.315 2.359 1.00 97.12 93 LEU A CA 1
ATOM 743 C C . LEU A 1 93 ? -8.974 1.761 2.642 1.00 97.12 93 LEU A C 1
ATOM 745 O O . LEU A 1 93 ? -10.157 2.034 2.820 1.00 97.12 93 LEU A O 1
ATOM 749 N N . ALA A 1 94 ? -8.041 2.713 2.563 1.00 95.62 94 ALA A N 1
ATOM 750 C CA . ALA A 1 94 ? -8.351 4.128 2.750 1.00 95.62 94 ALA A CA 1
ATOM 751 C C . ALA A 1 94 ? -9.220 4.736 1.627 1.00 95.62 94 ALA A C 1
ATOM 753 O O . ALA A 1 94 ? -9.652 5.888 1.734 1.00 95.62 94 ALA A O 1
ATOM 754 N N . SER A 1 95 ? -9.421 4.013 0.523 1.00 95.50 95 SER A N 1
ATOM 755 C CA . SER A 1 95 ? -10.309 4.422 -0.570 1.00 95.50 95 SER A CA 1
ATOM 756 C C . SER A 1 95 ? -11.653 3.698 -0.547 1.00 95.50 95 SER A C 1
ATOM 758 O O . SER A 1 95 ? -12.607 4.233 -1.100 1.00 95.50 95 SER A O 1
ATOM 760 N N . LEU A 1 96 ? -11.719 2.499 0.039 1.00 95.69 96 LEU A N 1
ATOM 761 C CA . LEU A 1 96 ? -12.930 1.675 0.075 1.00 95.69 96 LEU A CA 1
ATOM 762 C C . LEU A 1 96 ? -13.738 1.844 1.362 1.00 95.69 96 LEU A C 1
ATOM 764 O O . LEU A 1 96 ? -14.958 1.759 1.320 1.00 95.69 96 LEU A O 1
ATOM 768 N N . LEU A 1 97 ? -13.077 2.080 2.495 1.00 94.81 97 LEU A N 1
ATOM 769 C CA . LEU A 1 97 ? -13.761 2.385 3.749 1.00 94.81 97 LEU A CA 1
ATOM 770 C C . LEU A 1 97 ? -14.255 3.832 3.726 1.00 94.81 97 LEU A C 1
ATOM 772 O O . LEU A 1 97 ? -13.574 4.710 3.189 1.00 94.81 97 LEU A O 1
ATOM 776 N N . GLU A 1 98 ? -15.397 4.101 4.349 1.00 90.94 98 GLU A N 1
ATOM 777 C CA . GLU A 1 98 ? -16.017 5.430 4.442 1.00 90.94 98 GLU A CA 1
ATOM 778 C C . GLU A 1 98 ? -15.632 6.160 5.741 1.00 90.94 98 GLU A C 1
ATOM 780 O O . GLU A 1 98 ? -15.145 5.540 6.682 1.00 90.94 98 GLU A O 1
ATOM 785 N N . GLY A 1 99 ? -15.781 7.491 5.777 1.00 91.56 99 GLY A N 1
ATOM 786 C CA . GLY A 1 99 ? -15.606 8.308 6.997 1.00 91.56 99 GLY A CA 1
ATOM 787 C C . GLY A 1 99 ? -14.211 8.274 7.636 1.00 91.56 99 GLY A C 1
ATOM 788 O O . GLY A 1 99 ? -13.278 7.759 7.048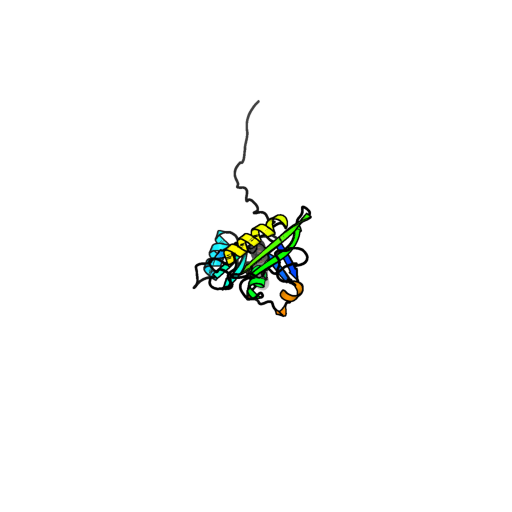 1.00 91.56 99 GLY A O 1
ATOM 789 N N . CYS A 1 100 ? -14.025 8.837 8.829 1.00 94.31 100 CYS A N 1
ATOM 790 C CA . CYS A 1 100 ? -12.800 8.623 9.613 1.00 94.31 100 CYS A CA 1
ATOM 791 C C . CYS A 1 100 ? -12.810 7.193 10.177 1.00 94.31 100 CYS A C 1
ATOM 793 O O . CYS A 1 100 ? -13.836 6.770 10.704 1.00 94.31 100 CYS A O 1
ATOM 795 N N . CYS A 1 101 ? -11.720 6.430 10.065 1.00 96.38 101 CYS A N 1
ATOM 796 C CA . CYS A 1 101 ? -11.717 5.039 10.528 1.00 96.38 101 CYS A CA 1
ATOM 797 C C . CYS A 1 101 ? -10.319 4.482 10.796 1.00 96.38 101 CYS A C 1
ATOM 799 O O . CYS A 1 101 ? -9.317 4.981 10.279 1.00 96.38 101 CYS A O 1
ATOM 801 N N . ILE A 1 102 ? -10.279 3.372 11.532 1.00 97.56 102 ILE A N 1
ATOM 802 C CA . ILE A 1 102 ? -9.100 2.521 11.678 1.00 97.56 102 ILE A CA 1
ATOM 803 C C . ILE A 1 102 ? -9.441 1.122 11.163 1.00 97.56 102 ILE A C 1
ATOM 805 O O . ILE A 1 102 ? -10.501 0.601 11.485 1.00 97.56 102 ILE A O 1
ATOM 809 N N . ALA A 1 103 ? -8.559 0.493 10.394 1.00 97.81 103 ALA A N 1
ATOM 810 C CA . ALA A 1 103 ? -8.657 -0.929 10.062 1.00 97.81 103 ALA A CA 1
ATOM 811 C C . ALA A 1 103 ? -7.447 -1.684 10.611 1.00 97.81 103 ALA A C 1
ATOM 813 O O . ALA A 1 103 ? -6.329 -1.191 10.477 1.00 97.81 103 ALA A O 1
ATOM 814 N N . VAL A 1 104 ? -7.660 -2.867 11.187 1.00 97.31 104 VAL A N 1
ATOM 815 C CA . VAL A 1 104 ? -6.621 -3.773 11.699 1.00 97.31 104 VAL A CA 1
ATOM 816 C C . VAL A 1 104 ? -6.628 -5.055 10.874 1.00 97.31 104 VAL A C 1
ATOM 818 O O . VAL A 1 104 ? -7.663 -5.698 10.722 1.00 97.31 104 VAL A O 1
ATOM 821 N N . ILE A 1 105 ? -5.474 -5.408 10.311 1.00 96.75 105 ILE A N 1
ATOM 822 C CA . ILE A 1 105 ? -5.331 -6.492 9.339 1.00 96.75 105 ILE A CA 1
ATOM 823 C C . ILE A 1 105 ? -4.272 -7.464 9.839 1.00 96.75 105 ILE A C 1
ATOM 825 O O . ILE A 1 105 ? -3.152 -7.052 10.135 1.00 96.75 105 ILE A O 1
ATOM 829 N N . SER A 1 106 ? -4.603 -8.755 9.892 1.00 94.81 106 SER A N 1
ATOM 830 C CA . SER A 1 106 ? -3.613 -9.798 10.166 1.00 94.81 106 SER A CA 1
ATOM 831 C C . SER A 1 106 ? -2.681 -9.994 8.969 1.00 94.81 106 SER A C 1
ATOM 833 O O . SER A 1 106 ? -3.120 -10.042 7.819 1.00 94.81 106 SER A O 1
ATOM 835 N N . LEU A 1 107 ? -1.388 -10.129 9.253 1.00 93.69 107 LEU A N 1
ATOM 836 C CA . LEU A 1 107 ? -0.339 -10.469 8.292 1.00 93.69 107 LEU A CA 1
ATOM 837 C C . LEU A 1 107 ? 0.136 -11.922 8.435 1.00 93.69 107 LEU A C 1
ATOM 839 O O . LEU A 1 107 ? 1.094 -12.319 7.773 1.00 93.69 107 LEU A O 1
ATOM 843 N N . GLY A 1 108 ? -0.519 -12.711 9.292 1.00 91.50 108 GLY A N 1
ATOM 844 C CA . GLY A 1 108 ? -0.077 -14.049 9.668 1.00 91.50 108 GLY A CA 1
ATOM 845 C C . GLY A 1 108 ? 0.976 -14.028 10.777 1.00 91.50 108 GLY A C 1
ATOM 846 O O . GLY A 1 108 ? 1.008 -13.114 11.601 1.00 91.50 108 GLY A O 1
ATOM 847 N N . LYS A 1 109 ? 1.811 -15.068 10.814 1.00 90.81 109 LYS A N 1
ATOM 848 C CA . LYS A 1 109 ? 2.865 -15.242 11.819 1.00 90.81 109 LYS A CA 1
ATOM 849 C C . LYS A 1 109 ? 4.240 -14.946 11.234 1.00 90.81 109 LYS A C 1
ATOM 851 O O . LYS A 1 109 ? 4.480 -15.239 10.062 1.00 90.81 109 LYS A O 1
ATOM 856 N N . ASP A 1 110 ? 5.127 -14.383 12.043 1.00 88.06 110 ASP A N 1
ATOM 857 C CA . ASP A 1 110 ? 6.532 -14.199 11.687 1.00 88.06 110 ASP A CA 1
ATOM 858 C C . ASP A 1 110 ? 7.350 -15.500 11.832 1.00 88.06 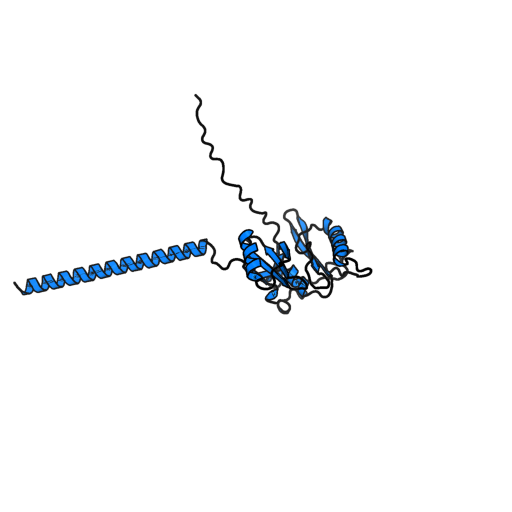110 ASP A C 1
ATOM 860 O O . ASP A 1 110 ? 6.817 -16.582 12.098 1.00 88.06 110 ASP A O 1
ATOM 864 N N . ALA A 1 111 ? 8.670 -15.406 11.634 1.00 85.38 111 ALA A N 1
ATOM 865 C CA . ALA A 1 111 ? 9.582 -16.546 11.742 1.00 85.38 111 ALA A CA 1
ATOM 866 C C . ALA A 1 111 ? 9.689 -17.109 13.173 1.00 85.38 111 ALA A C 1
ATOM 868 O O . ALA A 1 111 ? 10.134 -18.241 13.357 1.00 85.38 111 ALA A O 1
ATOM 869 N N . GLN A 1 112 ? 9.293 -16.325 14.174 1.00 86.12 112 GLN A N 1
ATOM 870 C CA . GLN A 1 112 ? 9.283 -16.664 15.590 1.00 86.12 112 GLN A CA 1
ATOM 871 C C . GLN A 1 112 ? 7.926 -17.242 16.024 1.00 86.12 112 GLN A C 1
ATOM 873 O O . GLN A 1 112 ? 7.810 -17.766 17.129 1.00 86.12 112 GLN A O 1
ATOM 878 N N . GLY A 1 113 ? 6.924 -17.219 15.140 1.00 88.44 113 GLY A N 1
ATOM 879 C CA . GLY A 1 113 ? 5.574 -17.704 15.405 1.00 88.44 113 GLY A CA 1
ATOM 880 C C . GLY A 1 113 ? 4.654 -16.660 16.041 1.00 88.44 113 GLY A C 1
ATOM 881 O O . GLY A 1 113 ? 3.510 -16.999 16.360 1.00 88.44 113 GLY A O 1
ATOM 882 N N . GLU A 1 114 ? 5.117 -15.417 16.187 1.00 90.88 114 GLU A N 1
ATOM 883 C CA . GLU A 1 114 ? 4.338 -14.300 16.713 1.00 90.88 114 GLU A CA 1
ATOM 884 C C . GLU A 1 114 ? 3.397 -13.758 15.641 1.00 90.88 114 GLU A C 1
ATOM 886 O O . GLU A 1 114 ? 3.744 -13.652 14.464 1.00 90.88 114 GLU A O 1
ATOM 891 N N . GLU A 1 115 ? 2.173 -13.422 16.038 1.00 92.69 115 GLU A N 1
ATOM 892 C CA . GLU A 1 115 ? 1.180 -12.901 15.106 1.00 92.69 115 GLU A CA 1
ATOM 893 C C . GLU A 1 115 ? 1.394 -11.414 14.847 1.00 92.69 115 GLU A C 1
ATOM 895 O O . GLU A 1 115 ? 1.389 -10.585 15.764 1.00 92.69 115 GLU A O 1
ATOM 900 N N . MET A 1 116 ? 1.522 -11.094 13.564 1.00 94.25 116 MET A N 1
ATOM 901 C CA . MET A 1 116 ? 1.834 -9.767 13.068 1.00 94.25 116 MET A CA 1
ATOM 902 C C . MET A 1 116 ? 0.608 -9.145 12.422 1.00 94.25 116 MET A C 1
ATOM 904 O O . MET A 1 116 ? -0.199 -9.808 11.767 1.00 94.25 116 MET A O 1
ATOM 908 N N . PHE A 1 117 ? 0.483 -7.839 12.596 1.00 95.44 117 PHE A N 1
ATOM 909 C CA . PHE A 1 117 ? -0.649 -7.057 12.139 1.00 95.44 117 PHE A CA 1
ATOM 910 C C . PHE A 1 117 ? -0.166 -5.775 11.490 1.00 95.44 117 PHE A C 1
ATOM 912 O O . PHE A 1 117 ? 0.885 -5.244 11.834 1.00 95.44 117 PHE A O 1
ATOM 919 N N . THR A 1 118 ? -0.965 -5.247 10.577 1.00 96.19 118 THR A N 1
ATOM 920 C CA . THR A 1 118 ? -0.843 -3.865 10.123 1.00 96.19 118 THR A CA 1
ATOM 921 C C . THR A 1 118 ? -2.127 -3.116 10.408 1.00 96.19 118 THR A C 1
ATOM 923 O O . THR A 1 118 ? -3.173 -3.714 10.682 1.00 96.19 118 THR A O 1
ATOM 926 N N . LEU A 1 119 ? -2.046 -1.795 10.327 1.00 95.94 119 LEU A N 1
ATOM 927 C CA . LEU A 1 119 ? -3.184 -0.927 10.527 1.00 95.94 119 LEU A CA 1
ATOM 928 C C . LEU A 1 119 ? -3.282 0.145 9.447 1.00 95.94 119 LEU A C 1
ATOM 930 O O . LEU A 1 119 ? -2.291 0.565 8.845 1.00 95.94 119 LEU A O 1
ATOM 934 N N . VAL A 1 120 ? -4.504 0.614 9.229 1.00 96.31 120 VAL A N 1
ATOM 935 C CA . VAL A 1 120 ? -4.815 1.739 8.347 1.00 96.31 120 VAL A CA 1
ATOM 936 C C . VAL A 1 120 ? -5.618 2.753 9.135 1.00 96.31 120 VAL A C 1
ATOM 938 O O . VAL A 1 120 ? -6.805 2.548 9.362 1.00 96.31 120 VAL A O 1
ATOM 941 N N . GLY A 1 121 ? -4.978 3.846 9.542 1.00 95.69 121 GLY A N 1
ATOM 942 C CA . GLY A 1 121 ? -5.653 5.019 10.083 1.00 95.69 121 GLY A CA 1
ATOM 943 C C . GLY A 1 121 ? -5.989 5.984 8.956 1.00 95.69 121 GLY A C 1
ATOM 944 O O . GLY A 1 121 ? -5.091 6.481 8.274 1.00 95.69 121 GLY A O 1
ATOM 945 N N . LYS A 1 122 ? -7.275 6.261 8.751 1.00 95.25 122 LYS A N 1
ATOM 946 C CA . LYS A 1 122 ? -7.743 7.210 7.743 1.00 95.25 122 LYS A CA 1
ATOM 947 C C . LYS A 1 122 ? -8.446 8.377 8.424 1.00 95.25 122 LYS A C 1
ATOM 949 O O . LYS A 1 122 ? -9.405 8.176 9.163 1.00 95.25 122 LYS A O 1
ATOM 954 N N . THR A 1 123 ? -7.989 9.590 8.135 1.00 93.38 123 THR A N 1
ATOM 955 C CA . THR A 1 123 ? -8.616 10.823 8.620 1.00 93.38 123 THR A CA 1
ATOM 956 C C . THR A 1 123 ? -9.961 11.058 7.936 1.00 93.38 123 THR A C 1
ATOM 958 O O . THR A 1 123 ? -10.234 10.521 6.860 1.00 93.38 123 THR A O 1
ATOM 961 N N . GLU A 1 124 ? -10.790 11.927 8.512 1.00 90.25 124 GLU A N 1
ATOM 962 C CA . GLU A 1 124 ? -12.073 12.335 7.923 1.00 90.25 124 GLU A CA 1
ATOM 963 C C . GLU A 1 124 ? -11.920 12.891 6.496 1.00 90.25 124 GLU A C 1
ATOM 965 O O . GLU A 1 124 ? -12.716 12.597 5.607 1.00 90.25 124 GLU A O 1
ATOM 970 N N . LYS A 1 125 ? -10.830 13.621 6.235 1.00 90.06 125 LYS A N 1
ATOM 971 C CA . LYS A 1 125 ? -10.514 14.167 4.906 1.00 90.06 125 LYS A CA 1
ATOM 972 C C . LYS A 1 125 ? -9.919 13.133 3.942 1.00 90.06 125 LYS A C 1
ATOM 974 O O . LYS A 1 125 ? -9.595 13.468 2.803 1.00 90.06 125 LYS A O 1
ATOM 979 N N . GLY A 1 126 ? -9.765 11.882 4.376 1.00 90.06 126 GLY A N 1
ATOM 980 C CA . GLY A 1 126 ? -9.252 10.771 3.577 1.00 90.06 126 GLY A CA 1
ATOM 981 C C . GLY A 1 126 ? -7.726 10.658 3.530 1.00 90.06 126 GLY A C 1
ATOM 982 O O . GLY A 1 126 ? -7.210 9.893 2.711 1.00 90.06 126 GLY A O 1
ATOM 983 N N . GLY A 1 127 ? -7.012 11.416 4.364 1.00 91.94 127 GLY A N 1
ATOM 984 C CA . GLY A 1 127 ? -5.567 11.295 4.538 1.00 91.94 127 GLY A CA 1
ATOM 985 C C . GLY A 1 127 ? -5.203 10.028 5.308 1.00 91.94 127 GLY A C 1
ATOM 986 O O . GLY A 1 127 ? -5.979 9.535 6.122 1.00 91.94 127 GLY A O 1
ATOM 987 N N . ILE A 1 128 ? -4.022 9.488 5.040 1.00 94.12 128 ILE A N 1
ATOM 988 C CA . ILE A 1 128 ? -3.469 8.313 5.718 1.00 94.12 128 ILE A CA 1
ATOM 989 C C . ILE A 1 128 ? -2.631 8.792 6.907 1.00 94.12 128 ILE A C 1
ATOM 991 O O . ILE A 1 128 ? -1.761 9.650 6.748 1.00 94.12 128 ILE A O 1
ATOM 995 N N . HIS A 1 129 ? -2.885 8.249 8.095 1.00 92.81 129 HIS A N 1
ATOM 996 C CA . HIS A 1 129 ? -2.136 8.587 9.304 1.00 92.81 129 HIS A CA 1
ATOM 997 C C . HIS A 1 129 ? -0.686 8.064 9.233 1.00 92.81 129 HIS A C 1
ATOM 999 O O . HIS A 1 129 ? -0.500 6.963 8.712 1.00 92.81 129 HIS A O 1
ATOM 1005 N N . PRO A 1 130 ? 0.330 8.767 9.778 1.00 84.44 130 PRO A N 1
ATOM 1006 C CA . PRO A 1 130 ? 1.732 8.329 9.739 1.00 84.44 130 PRO A CA 1
ATOM 1007 C C . PRO A 1 130 ? 2.017 6.930 10.300 1.00 84.44 130 PRO A C 1
ATOM 1009 O O . PRO A 1 130 ? 2.883 6.249 9.770 1.00 84.44 130 PRO A O 1
ATOM 1012 N N . TYR A 1 131 ? 1.278 6.491 11.324 1.00 86.19 131 TYR A N 1
ATOM 1013 C CA . TYR A 1 131 ? 1.402 5.139 11.905 1.00 86.19 131 TYR A CA 1
ATOM 1014 C C . TYR A 1 131 ? 0.714 4.041 11.080 1.00 86.19 131 TYR A C 1
ATOM 1016 O O . TYR A 1 131 ? 0.703 2.873 11.459 1.00 86.19 131 TYR A O 1
ATOM 1024 N N . SER A 1 132 ? 0.107 4.404 9.949 1.00 92.31 132 SER A N 1
ATOM 1025 C CA . SER A 1 132 ? -0.480 3.425 9.038 1.00 92.31 132 SER A CA 1
ATOM 1026 C C . SER A 1 132 ? 0.584 2.700 8.240 1.00 92.31 132 SER A C 1
ATOM 1028 O O . SER A 1 132 ? 1.640 3.254 7.945 1.00 92.31 132 SER A O 1
ATOM 1030 N N . ASP A 1 133 ? 0.239 1.492 7.792 1.00 93.94 133 ASP A N 1
ATOM 1031 C CA . ASP A 1 133 ? 1.094 0.665 6.936 1.00 93.94 133 ASP A CA 1
ATOM 1032 C C . ASP A 1 133 ? 2.398 0.219 7.630 1.00 93.94 133 ASP A C 1
ATOM 1034 O O . ASP A 1 133 ? 3.329 -0.252 6.982 1.00 93.94 133 ASP A O 1
ATOM 1038 N N . GLU A 1 134 ? 2.464 0.355 8.958 1.00 92.81 134 GLU A N 1
ATOM 1039 C CA . GLU A 1 134 ? 3.482 -0.246 9.818 1.00 92.81 134 GLU A CA 1
ATOM 1040 C C . GLU A 1 134 ? 3.050 -1.637 10.293 1.00 92.81 134 GLU A C 1
ATOM 1042 O O . GLU A 1 134 ? 1.899 -2.047 10.111 1.00 92.81 134 GLU A O 1
ATOM 1047 N N . ILE A 1 135 ? 3.996 -2.381 10.866 1.00 93.38 135 ILE A N 1
ATOM 1048 C CA . ILE A 1 135 ? 3.806 -3.765 11.295 1.00 93.38 135 ILE A CA 1
ATOM 1049 C C . ILE A 1 135 ? 3.999 -3.846 12.801 1.00 93.38 135 ILE A C 1
ATOM 1051 O O . ILE A 1 135 ? 5.036 -3.432 13.316 1.00 93.38 135 ILE A O 1
ATOM 1055 N N . TYR A 1 136 ? 3.012 -4.417 13.480 1.00 93.75 136 TYR A N 1
ATOM 1056 C CA . TYR A 1 136 ? 2.958 -4.518 14.928 1.00 93.75 136 TYR A CA 1
ATOM 1057 C C . TYR A 1 136 ? 2.661 -5.957 15.358 1.00 93.75 136 TYR A C 1
ATOM 1059 O O . TYR A 1 136 ? 1.813 -6.610 14.744 1.00 93.75 136 TYR A O 1
ATOM 1067 N N . PRO A 1 137 ? 3.293 -6.453 16.433 1.00 94.12 137 PRO A N 1
ATOM 1068 C CA . PRO A 1 137 ? 2.839 -7.668 17.091 1.00 94.12 137 PRO A CA 1
ATOM 1069 C C . PRO A 1 137 ? 1.509 -7.414 17.815 1.00 94.12 137 PRO A C 1
ATOM 1071 O O . PRO A 1 137 ? 1.202 -6.284 18.215 1.00 94.12 137 PRO A O 1
ATOM 1074 N N . ALA A 1 138 ? 0.742 -8.479 18.053 1.00 92.75 138 ALA A N 1
ATOM 1075 C CA . ALA A 1 138 ? -0.553 -8.403 18.739 1.00 92.75 138 ALA A CA 1
ATOM 1076 C C . ALA A 1 138 ? -0.502 -7.650 20.086 1.00 92.75 138 ALA A C 1
ATOM 1078 O O . ALA A 1 138 ? -1.435 -6.921 20.426 1.00 92.75 138 ALA A O 1
ATOM 1079 N N . SER A 1 139 ? 0.597 -7.792 20.833 1.00 92.94 139 SER A N 1
ATOM 1080 C CA . SER A 1 139 ? 0.800 -7.176 22.152 1.00 92.94 139 SER A CA 1
ATOM 1081 C C . SER A 1 139 ? 0.843 -5.644 22.128 1.00 92.94 139 SER A C 1
ATOM 1083 O O . SER A 1 139 ? 0.508 -5.013 23.128 1.00 92.94 139 SER A O 1
ATOM 1085 N N . GLN A 1 140 ? 1.215 -5.034 20.999 1.00 94.19 140 GLN A N 1
ATOM 1086 C CA . GLN A 1 140 ? 1.331 -3.577 20.864 1.00 94.19 140 GLN A CA 1
ATOM 1087 C C . GLN A 1 140 ? 0.045 -2.920 20.353 1.00 94.19 140 GLN A C 1
ATOM 1089 O O . GLN A 1 140 ? -0.147 -1.719 20.545 1.00 94.19 140 GLN A O 1
ATOM 1094 N N . LEU A 1 141 ? -0.857 -3.691 19.736 1.00 94.31 141 LEU A N 1
ATOM 1095 C CA . LEU A 1 141 ? -2.021 -3.145 19.036 1.00 94.31 141 LEU A CA 1
ATOM 1096 C C . LEU A 1 141 ? -2.905 -2.273 19.920 1.00 94.31 141 LEU A C 1
ATOM 1098 O O . LEU A 1 141 ? -3.331 -1.215 19.478 1.00 94.31 141 LEU A O 1
ATOM 1102 N N . ASN A 1 142 ? -3.172 -2.680 21.162 1.00 94.44 142 ASN A N 1
ATOM 1103 C CA . ASN A 1 142 ? -4.092 -1.930 22.015 1.0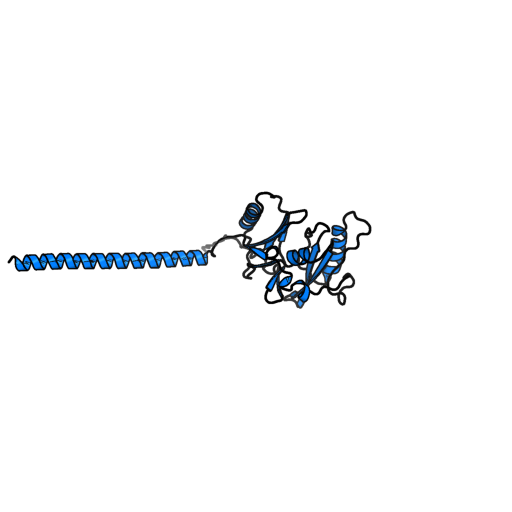0 94.44 142 ASN A CA 1
ATOM 1104 C C . ASN A 1 142 ? -3.607 -0.489 22.251 1.00 94.44 142 ASN A C 1
ATOM 1106 O O . ASN A 1 142 ? -4.374 0.455 22.076 1.00 94.44 142 ASN A O 1
ATOM 1110 N N . GLN A 1 143 ? -2.321 -0.320 22.575 1.00 94.12 143 GLN A N 1
ATOM 1111 C CA . GLN A 1 143 ? -1.740 1.004 22.794 1.00 94.12 143 GLN A CA 1
ATOM 1112 C C . GLN A 1 143 ? -1.739 1.825 21.503 1.00 94.12 143 GLN A C 1
ATOM 1114 O O . GLN A 1 143 ? -2.220 2.954 21.493 1.00 94.12 143 GLN A O 1
ATOM 1119 N N . VAL A 1 144 ? -1.302 1.225 20.392 1.00 94.88 144 VAL A N 1
ATOM 1120 C CA . VAL A 1 144 ? -1.254 1.907 19.092 1.00 94.88 144 VAL A CA 1
ATOM 1121 C C . VAL A 1 144 ? -2.650 2.354 18.639 1.00 94.88 144 VAL A C 1
ATOM 1123 O O . VAL A 1 144 ? -2.802 3.435 18.079 1.00 94.88 144 VAL A O 1
ATOM 1126 N N . ILE A 1 145 ? -3.692 1.562 18.907 1.00 95.31 145 ILE A N 1
ATOM 1127 C CA . ILE A 1 145 ? -5.081 1.919 18.591 1.00 95.31 145 ILE A CA 1
ATOM 1128 C C . ILE A 1 145 ? -5.581 3.066 19.470 1.00 95.31 145 ILE A C 1
ATOM 1130 O O . ILE A 1 145 ? -6.296 3.932 18.967 1.00 95.31 145 ILE A O 1
ATOM 1134 N N . ILE A 1 146 ? -5.227 3.094 20.757 1.00 93.25 146 ILE A N 1
ATOM 1135 C CA . ILE A 1 146 ? -5.574 4.203 21.659 1.00 93.25 146 ILE A CA 1
ATOM 1136 C C . ILE A 1 146 ? -4.937 5.503 21.161 1.00 93.25 146 ILE A C 1
ATOM 1138 O O . ILE A 1 146 ? -5.647 6.496 20.986 1.00 93.25 146 ILE A O 1
ATOM 1142 N N . ASP A 1 147 ? -3.638 5.469 20.867 1.00 93.31 147 ASP A N 1
ATOM 1143 C CA . ASP A 1 147 ? -2.882 6.629 20.388 1.00 93.31 147 ASP A CA 1
ATOM 1144 C C . ASP A 1 147 ? -3.448 7.120 19.051 1.00 93.31 147 ASP A C 1
ATOM 1146 O O . ASP A 1 147 ? -3.789 8.292 18.895 1.00 93.31 147 ASP A O 1
ATOM 1150 N N . LEU A 1 148 ? -3.694 6.197 18.118 1.00 93.62 148 LEU A N 1
ATOM 1151 C CA . LEU A 1 148 ? -4.268 6.519 16.817 1.00 93.62 148 LEU A CA 1
ATOM 1152 C C . LEU A 1 148 ? -5.688 7.085 16.918 1.00 93.62 148 LEU A C 1
ATOM 1154 O O . LEU A 1 148 ? -6.034 8.004 16.177 1.00 93.62 148 LEU A O 1
ATOM 1158 N N . LYS A 1 149 ? -6.528 6.568 17.825 1.00 93.81 149 LYS A N 1
ATOM 1159 C CA . LYS A 1 149 ? -7.854 7.149 18.084 1.00 93.81 149 LYS A CA 1
ATOM 1160 C C . LYS A 1 149 ? -7.726 8.577 18.604 1.00 93.81 149 LYS A C 1
ATOM 1162 O O . LYS A 1 149 ? -8.491 9.434 18.173 1.00 93.81 149 LYS A O 1
ATOM 1167 N N . SER A 1 150 ? -6.789 8.831 19.516 1.00 91.38 150 SER A N 1
ATOM 1168 C CA . SER A 1 150 ? -6.533 10.175 20.040 1.00 91.38 150 SER A CA 1
ATOM 1169 C C . SER A 1 150 ? -6.115 11.135 18.920 1.00 91.38 150 SER A C 1
ATOM 1171 O O . SER A 1 150 ? -6.739 12.182 18.743 1.00 91.38 150 SER A O 1
ATOM 1173 N N . ASP A 1 151 ? -5.141 10.737 18.101 1.00 91.50 151 ASP A N 1
ATOM 1174 C CA . ASP A 1 151 ? -4.611 11.561 17.009 1.00 91.50 151 ASP A CA 1
ATOM 1175 C C . ASP A 1 151 ? -5.662 11.857 15.933 1.00 91.50 151 ASP A C 1
ATOM 1177 O O . ASP A 1 151 ? -5.796 12.992 15.472 1.00 91.50 151 ASP A O 1
ATOM 1181 N N . LEU A 1 152 ? -6.445 10.847 15.544 1.00 91.69 152 LEU A N 1
ATOM 1182 C CA . LEU A 1 152 ? -7.477 10.996 14.520 1.00 91.69 152 LEU A CA 1
ATOM 1183 C C . LEU A 1 152 ? -8.659 11.863 14.981 1.00 91.69 152 LEU A C 1
ATOM 1185 O O . LEU A 1 152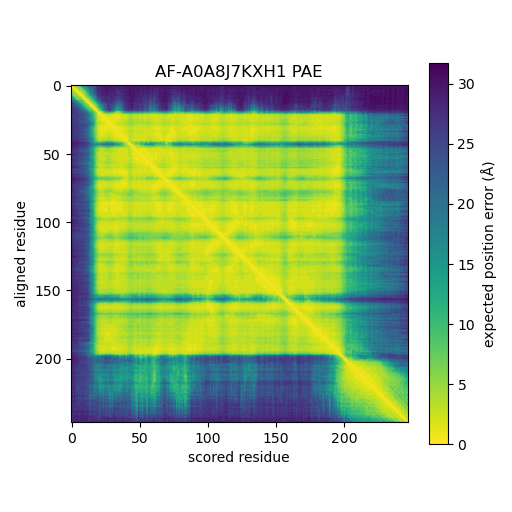 ? -9.246 12.553 14.146 1.00 91.69 152 LEU A O 1
ATOM 1189 N N . ARG A 1 153 ? -9.013 11.856 16.277 1.00 90.19 153 ARG A N 1
ATOM 1190 C CA . ARG A 1 153 ? -10.039 12.770 16.822 1.00 90.19 153 ARG A CA 1
ATOM 1191 C C . ARG A 1 153 ? -9.549 14.215 16.834 1.00 90.19 153 ARG A C 1
ATOM 1193 O O . ARG A 1 153 ? -10.344 15.138 16.631 1.00 90.19 153 ARG A O 1
ATOM 1200 N N . GLY A 1 154 ? -8.255 14.416 17.092 1.00 86.25 154 GLY A N 1
ATOM 1201 C CA . GLY A 1 154 ? -7.674 15.735 17.314 1.00 86.25 154 GLY A CA 1
ATOM 1202 C C . GLY A 1 154 ? -8.426 16.484 18.417 1.00 86.25 154 GLY A C 1
ATOM 1203 O O . GLY A 1 154 ? -8.626 15.966 19.511 1.00 86.25 154 GLY A O 1
ATOM 1204 N N . ASN A 1 155 ? -8.902 17.692 18.107 1.00 79.94 155 ASN A N 1
ATOM 1205 C CA . ASN A 1 155 ? -9.649 18.528 19.055 1.00 79.94 155 ASN A CA 1
ATOM 1206 C C . ASN A 1 155 ? -11.164 18.252 19.068 1.00 79.94 155 ASN A C 1
ATOM 1208 O O . ASN A 1 155 ? -11.901 18.942 19.773 1.00 79.94 155 ASN A O 1
ATOM 1212 N N . THR A 1 156 ? -11.653 17.294 18.277 1.00 78.19 156 THR A N 1
ATOM 1213 C CA . THR A 1 156 ? -13.091 17.029 18.166 1.00 78.19 156 THR A CA 1
ATOM 1214 C C . THR A 1 156 ? -13.559 16.154 19.322 1.00 78.19 156 THR A C 1
ATOM 1216 O O . THR A 1 156 ? -13.307 14.947 19.363 1.00 78.19 156 THR A O 1
ATOM 1219 N N . THR A 1 157 ? -14.271 16.754 20.272 1.00 70.75 157 THR A N 1
ATOM 1220 C CA . THR A 1 157 ? -14.892 16.031 21.382 1.00 70.75 157 THR A CA 1
ATOM 1221 C C . THR A 1 157 ? -16.099 15.226 20.891 1.00 70.75 157 THR A C 1
ATOM 1223 O O . THR A 1 157 ? -16.938 15.722 20.146 1.00 70.75 157 THR A O 1
ATOM 1226 N N . GLY A 1 158 ? -16.183 13.954 21.293 1.00 70.38 158 GLY A N 1
ATOM 1227 C CA . GLY A 1 158 ? -17.327 13.083 20.990 1.00 70.38 158 GLY A CA 1
ATOM 1228 C C . GLY A 1 158 ? -17.313 12.386 19.624 1.00 70.38 158 GLY A C 1
ATOM 1229 O O . GLY A 1 158 ? -18.248 11.646 19.336 1.00 70.38 158 GLY A O 1
ATOM 1230 N N . MET A 1 159 ? -16.272 12.559 18.799 1.00 79.81 159 MET A N 1
ATOM 1231 C CA . MET A 1 159 ? -16.109 11.753 17.582 1.00 79.81 159 MET A CA 1
ATOM 1232 C C . MET A 1 159 ? -15.746 10.311 17.962 1.00 79.81 159 MET A C 1
ATOM 1234 O O . MET A 1 159 ? -14.647 10.050 18.464 1.00 79.81 159 MET A O 1
ATOM 1238 N N . ASP A 1 160 ? -16.660 9.376 17.703 1.00 88.62 160 ASP A N 1
ATOM 1239 C CA . ASP A 1 160 ? -16.344 7.952 17.760 1.00 88.62 160 ASP A CA 1
ATOM 1240 C C . ASP A 1 160 ? -15.667 7.511 16.459 1.00 88.62 160 ASP A C 1
ATOM 1242 O O . ASP A 1 160 ? -16.081 7.887 15.362 1.00 88.62 160 ASP A O 1
ATOM 1246 N N . ILE A 1 161 ? -14.593 6.734 16.591 1.00 93.69 161 ILE A N 1
ATOM 1247 C CA . ILE A 1 161 ? -13.792 6.282 15.454 1.00 93.69 161 ILE A CA 1
ATOM 1248 C C . ILE A 1 161 ? -14.000 4.780 15.305 1.00 93.69 161 ILE A C 1
ATOM 1250 O O . ILE A 1 161 ? -13.500 4.022 16.150 1.00 93.69 161 ILE A O 1
ATOM 1254 N N . PRO A 1 162 ? -14.691 4.333 14.239 1.00 96.00 162 PRO A N 1
ATOM 1255 C CA . PRO A 1 162 ? -14.897 2.921 14.003 1.00 96.00 162 PRO A CA 1
ATOM 1256 C C . PRO A 1 162 ? -13.558 2.220 13.772 1.00 96.00 162 PRO A C 1
ATOM 1258 O O . PRO A 1 162 ? -12.696 2.702 13.029 1.00 96.00 162 PRO A O 1
ATOM 1261 N N . VAL A 1 163 ? -13.405 1.067 14.418 1.00 97.19 163 VAL A N 1
ATOM 1262 C CA . VAL A 1 163 ? -12.271 0.168 14.239 1.00 97.19 163 VAL A CA 1
ATOM 1263 C C . VAL A 1 163 ? -12.782 -1.094 13.568 1.00 97.19 163 VAL A C 1
ATOM 1265 O O . VAL A 1 163 ? -13.565 -1.837 14.155 1.00 97.19 163 VAL A O 1
ATOM 1268 N N . TYR A 1 164 ? -12.331 -1.317 12.344 1.00 97.56 164 TYR A N 1
ATOM 1269 C CA . TYR A 1 164 ? -12.644 -2.480 11.532 1.00 97.56 164 TYR A CA 1
ATOM 1270 C C . TYR A 1 164 ? -11.592 -3.568 11.762 1.00 97.56 164 TYR A C 1
ATOM 1272 O O . TYR A 1 164 ? -10.395 -3.289 11.696 1.00 97.56 164 TYR A O 1
ATOM 1280 N N . GLY A 1 165 ? -12.008 -4.802 12.020 1.00 95.94 165 GLY A N 1
ATOM 1281 C CA . GLY A 1 165 ? -11.090 -5.917 12.256 1.00 95.94 165 GLY A CA 1
ATOM 1282 C C . GLY A 1 165 ? -11.820 -7.187 12.677 1.00 95.94 165 GLY A C 1
ATOM 1283 O O . GLY A 1 165 ? -12.985 -7.379 12.345 1.00 95.94 165 GLY A O 1
ATOM 1284 N N . ASP A 1 166 ? -11.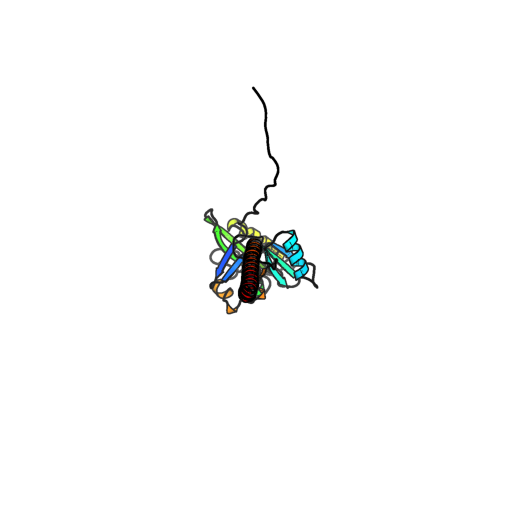140 -8.041 13.437 1.00 93.00 166 ASP A N 1
ATOM 1285 C CA . ASP A 1 166 ? -11.732 -9.243 14.029 1.00 93.00 166 ASP A CA 1
ATOM 1286 C C . ASP A 1 166 ? -12.359 -8.923 15.398 1.00 93.00 166 ASP A C 1
ATOM 1288 O O . ASP A 1 166 ? -11.654 -8.710 16.392 1.00 93.00 166 ASP A O 1
ATOM 1292 N N . THR A 1 167 ? -13.693 -8.885 15.440 1.00 90.94 167 THR A N 1
ATOM 1293 C CA . THR A 1 167 ? -14.486 -8.603 16.648 1.00 90.94 167 THR A CA 1
ATOM 1294 C C . THR A 1 167 ? -14.432 -9.727 17.680 1.00 90.94 167 THR A C 1
ATOM 1296 O O . THR A 1 167 ? -14.631 -9.466 18.864 1.00 90.94 167 THR A O 1
ATOM 1299 N N . GLY A 1 168 ? -14.149 -10.968 17.270 1.00 89.06 168 GLY A N 1
ATOM 1300 C CA . GLY A 1 168 ? -14.019 -12.101 18.188 1.00 89.06 168 GLY A CA 1
ATOM 1301 C C . GLY A 1 168 ? -12.693 -12.095 18.946 1.00 89.06 168 GLY A C 1
ATOM 1302 O O . GLY A 1 168 ? -12.571 -12.722 19.998 1.00 89.06 168 GLY A O 1
ATOM 1303 N N . ARG A 1 169 ? -11.699 -11.373 18.421 1.00 89.75 169 ARG A N 1
ATOM 1304 C CA . ARG A 1 169 ? -10.323 -11.411 18.910 1.00 89.75 169 ARG A CA 1
ATOM 1305 C C . ARG A 1 169 ? -9.915 -10.190 19.725 1.00 89.75 169 ARG A C 1
ATOM 1307 O O . ARG A 1 169 ? -9.133 -10.322 20.665 1.00 89.75 169 ARG A O 1
ATOM 1314 N N . PHE A 1 170 ? -10.403 -9.007 19.368 1.00 92.44 170 PHE A N 1
ATOM 1315 C CA . PHE A 1 170 ? -9.973 -7.757 19.988 1.00 92.44 170 PHE A CA 1
ATOM 1316 C C . PHE A 1 170 ? -11.166 -6.929 20.464 1.00 92.44 170 PHE A C 1
ATOM 1318 O O . PHE A 1 170 ? -12.014 -6.531 19.672 1.00 92.44 170 PHE A O 1
ATOM 1325 N N . SER A 1 171 ? -11.185 -6.576 21.751 1.00 92.06 171 SER A N 1
ATOM 1326 C CA . SER A 1 171 ? -12.274 -5.794 22.360 1.00 92.06 171 SER A CA 1
ATOM 1327 C C . SER A 1 171 ? -12.371 -4.349 21.857 1.00 92.06 171 SER A C 1
ATOM 1329 O O . SER A 1 171 ? -13.415 -3.719 21.993 1.00 92.06 171 SER A O 1
ATOM 1331 N N . PHE A 1 172 ? -11.294 -3.804 21.282 1.00 93.44 172 PHE A N 1
ATOM 1332 C CA . PHE A 1 172 ? -11.271 -2.450 20.723 1.00 93.44 172 PHE A CA 1
ATOM 1333 C C . PHE A 1 172 ? -11.862 -2.356 19.306 1.00 93.44 172 PHE A C 1
ATOM 1335 O O . PHE A 1 172 ? -12.030 -1.238 18.804 1.00 93.44 172 PHE A O 1
ATOM 1342 N N . VAL A 1 173 ? -12.124 -3.496 18.654 1.00 95.75 173 VAL A N 1
ATOM 1343 C CA . VAL A 1 173 ? -12.729 -3.572 17.319 1.00 95.75 173 VAL A CA 1
ATOM 1344 C C . VAL A 1 173 ? -14.229 -3.348 17.450 1.00 95.75 173 VAL A C 1
ATOM 1346 O O . VAL A 1 173 ? -14.896 -4.012 18.237 1.00 95.75 173 VAL A O 1
ATOM 1349 N N . THR A 1 174 ? -14.764 -2.413 16.669 1.00 95.62 174 THR A N 1
ATOM 1350 C CA . THR A 1 174 ? -16.191 -2.069 16.702 1.00 95.62 174 THR A CA 1
ATOM 1351 C C . THR A 1 174 ? -16.974 -2.681 15.547 1.00 95.62 174 THR A C 1
ATOM 1353 O O . THR A 1 174 ? -18.169 -2.910 15.693 1.00 95.62 174 THR A O 1
ATOM 1356 N N . HIS A 1 175 ? -16.321 -2.968 14.417 1.00 95.69 175 HIS A N 1
ATOM 1357 C CA . HIS A 1 175 ? -16.965 -3.514 13.223 1.00 95.69 175 HIS A CA 1
ATOM 1358 C C . HIS A 1 175 ? -16.154 -4.685 12.647 1.00 95.69 175 HIS A C 1
ATOM 1360 O O . HIS A 1 175 ? -14.922 -4.610 12.615 1.00 95.69 175 HIS A O 1
ATOM 1366 N N . PRO A 1 176 ? -16.810 -5.753 12.160 1.00 95.62 176 PRO A N 1
ATOM 1367 C CA . PRO A 1 176 ? -16.116 -6.822 11.455 1.00 95.62 176 PRO A CA 1
ATOM 1368 C C . PRO A 1 176 ? -15.519 -6.305 10.138 1.00 95.62 176 PRO A C 1
ATOM 1370 O O . PRO A 1 176 ? -16.103 -5.448 9.470 1.00 95.62 176 PRO A O 1
ATOM 1373 N N . LEU A 1 177 ? -14.353 -6.828 9.758 1.00 94.94 177 LEU A N 1
ATOM 1374 C CA . LEU A 1 177 ? -13.697 -6.533 8.483 1.00 94.94 177 LEU A CA 1
ATOM 1375 C C . LEU A 1 177 ? -13.507 -7.805 7.662 1.00 94.94 177 LEU A C 1
ATOM 1377 O O . LEU A 1 177 ? -12.685 -8.651 8.003 1.00 94.94 177 LEU A O 1
ATOM 1381 N N . GLU A 1 178 ? -14.204 -7.892 6.533 1.00 93.69 178 GLU A N 1
ATOM 1382 C CA . GLU A 1 178 ? -14.078 -9.006 5.589 1.00 93.69 178 GLU A CA 1
ATOM 1383 C C . GLU A 1 178 ? -13.217 -8.591 4.390 1.00 93.69 178 GLU A C 1
ATOM 1385 O O . GLU A 1 178 ? -13.692 -7.994 3.416 1.00 93.69 178 GLU A O 1
ATOM 1390 N N . LEU A 1 179 ? -11.915 -8.881 4.469 1.00 94.12 179 LEU A N 1
ATOM 1391 C CA . LEU A 1 179 ? -10.952 -8.493 3.434 1.00 94.12 179 LEU A CA 1
ATOM 1392 C C . LEU A 1 179 ? -11.226 -9.193 2.102 1.00 94.12 179 LEU A C 1
ATOM 1394 O O . LEU A 1 179 ? -11.062 -8.583 1.049 1.00 94.12 179 LEU A O 1
ATOM 1398 N N . GLU A 1 180 ? -11.695 -10.435 2.128 1.00 93.56 180 GLU A N 1
ATOM 1399 C CA . GLU A 1 180 ? -12.038 -11.220 0.947 1.00 93.56 180 GLU A CA 1
ATOM 1400 C C . GLU A 1 180 ? -13.098 -10.524 0.090 1.00 93.56 180 GLU A C 1
ATOM 1402 O O . GLU A 1 180 ? -12.975 -10.506 -1.135 1.00 93.56 180 GLU A O 1
ATOM 1407 N N . ILE A 1 181 ? -14.111 -9.918 0.713 1.00 93.88 181 ILE A N 1
ATOM 1408 C CA . ILE A 1 181 ? -15.167 -9.187 0.002 1.00 93.88 181 ILE A CA 1
ATOM 1409 C C . ILE A 1 181 ? -14.662 -7.809 -0.420 1.00 93.88 181 ILE A C 1
ATOM 1411 O O . ILE A 1 181 ? -14.836 -7.392 -1.569 1.00 93.88 181 ILE A O 1
ATOM 1415 N N . LEU A 1 182 ? -14.008 -7.093 0.495 1.00 94.50 182 LEU A N 1
ATOM 1416 C CA . LEU A 1 182 ? -13.570 -5.723 0.249 1.00 94.50 182 LEU A CA 1
ATOM 1417 C C . LEU A 1 182 ? -12.541 -5.653 -0.890 1.00 94.50 182 LEU A C 1
ATOM 1419 O O . LEU A 1 182 ? -12.611 -4.767 -1.743 1.00 94.50 182 LEU A O 1
ATOM 1423 N N . LEU A 1 183 ? -11.625 -6.623 -0.946 1.00 96.06 183 LEU A N 1
ATOM 1424 C CA . LEU A 1 183 ? -10.548 -6.710 -1.933 1.00 96.06 183 LEU A CA 1
ATOM 1425 C C . LEU A 1 183 ? -10.957 -7.436 -3.229 1.00 96.06 183 LEU A C 1
ATOM 1427 O O . LEU A 1 183 ? -10.084 -7.768 -4.042 1.00 96.06 183 LEU A O 1
ATOM 1431 N N . ASP A 1 184 ? -12.259 -7.652 -3.457 1.00 96.38 184 ASP A N 1
ATOM 1432 C CA . ASP A 1 184 ? -12.766 -8.204 -4.713 1.00 96.38 184 ASP A CA 1
ATOM 1433 C C . ASP A 1 184 ? -12.286 -7.359 -5.914 1.00 96.38 184 ASP A C 1
ATOM 1435 O O . ASP A 1 184 ? -12.332 -6.122 -5.881 1.00 96.38 184 ASP A O 1
ATOM 1439 N N . PRO A 1 185 ? -11.836 -7.994 -7.013 1.00 95.06 185 PRO A N 1
ATOM 1440 C CA . PRO A 1 185 ? -11.394 -7.316 -8.226 1.00 95.06 185 PRO A CA 1
ATOM 1441 C C . PRO A 1 185 ? -12.299 -6.196 -8.754 1.00 95.06 185 PRO A C 1
ATOM 1443 O O . PRO A 1 185 ? -11.768 -5.278 -9.385 1.00 95.06 185 PRO A O 1
ATOM 1446 N N . LYS A 1 186 ? -13.617 -6.268 -8.525 1.00 95.88 186 LYS A N 1
ATOM 1447 C CA . LYS A 1 186 ? -14.614 -5.268 -8.942 1.00 95.88 186 LYS A CA 1
ATOM 1448 C C . LYS A 1 186 ? -14.461 -3.937 -8.204 1.00 95.88 186 LYS A C 1
ATOM 1450 O O . LYS A 1 186 ? -14.711 -2.893 -8.799 1.00 95.88 186 LYS A O 1
ATOM 1455 N N . ASN A 1 187 ? -13.978 -3.966 -6.964 1.00 95.62 187 ASN A N 1
ATOM 1456 C CA . ASN A 1 187 ? -13.774 -2.775 -6.135 1.00 95.62 187 ASN A CA 1
ATOM 1457 C C . ASN A 1 187 ? -12.419 -2.096 -6.417 1.00 95.62 187 ASN A C 1
ATOM 1459 O O . ASN A 1 187 ? -12.163 -0.962 -6.009 1.00 95.62 187 ASN A O 1
ATOM 1463 N N . LEU A 1 188 ? -11.510 -2.777 -7.125 1.00 95.94 188 LEU A N 1
ATOM 1464 C CA . LEU A 1 188 ? -10.128 -2.334 -7.286 1.00 95.94 188 LEU A CA 1
ATOM 1465 C C . LEU A 1 188 ? -9.929 -1.427 -8.499 1.00 95.94 188 LEU A C 1
ATOM 1467 O O . LEU A 1 188 ? -10.087 -1.832 -9.652 1.00 95.94 188 LEU A O 1
ATOM 1471 N N . THR A 1 189 ? -9.385 -0.238 -8.257 1.00 95.62 189 THR A N 1
ATOM 1472 C CA . THR A 1 189 ? -9.028 0.703 -9.324 1.00 95.62 189 THR A CA 1
ATOM 1473 C C . THR A 1 189 ? -7.526 0.694 -9.626 1.00 95.62 189 THR A C 1
ATOM 1475 O O . THR A 1 189 ? -6.690 0.295 -8.814 1.00 95.62 189 THR A O 1
ATOM 1478 N N . LYS A 1 190 ? -7.130 1.180 -10.811 1.00 94.12 190 LYS A N 1
ATOM 1479 C CA . LYS A 1 190 ? -5.704 1.348 -11.162 1.00 94.12 190 LYS A CA 1
ATOM 1480 C C . LYS A 1 190 ? -4.994 2.387 -10.283 1.00 94.12 190 LYS A C 1
ATOM 1482 O O . LYS A 1 190 ? -3.767 2.366 -10.218 1.00 94.12 190 LYS A O 1
ATOM 1487 N N . ALA A 1 191 ? -5.734 3.284 -9.626 1.00 93.19 191 ALA A N 1
ATOM 1488 C CA . ALA A 1 191 ? -5.165 4.312 -8.758 1.00 93.19 191 ALA A CA 1
ATOM 1489 C C . ALA A 1 191 ? -4.499 3.719 -7.506 1.00 93.19 191 ALA A C 1
ATOM 1491 O O . ALA A 1 191 ? -3.533 4.291 -7.012 1.00 93.19 191 ALA A O 1
ATOM 1492 N N . PHE A 1 192 ? -4.958 2.548 -7.059 1.00 96.25 192 PHE A N 1
ATOM 1493 C CA . PHE A 1 192 ? -4.449 1.858 -5.870 1.00 96.25 192 PHE A CA 1
ATOM 1494 C C . PHE A 1 192 ? -3.147 1.082 -6.132 1.00 96.25 192 PHE A C 1
ATOM 1496 O O . PHE A 1 192 ? -2.522 0.569 -5.204 1.00 96.25 192 PHE A O 1
ATOM 1503 N N . ARG A 1 193 ? -2.728 0.962 -7.401 1.00 96.88 193 ARG A N 1
ATOM 1504 C CA . ARG A 1 193 ? -1.535 0.200 -7.785 1.00 96.88 193 ARG A CA 1
ATOM 1505 C C . ARG A 1 193 ? -0.243 0.957 -7.508 1.00 96.88 193 ARG A C 1
ATOM 1507 O O . ARG A 1 193 ? -0.135 2.160 -7.750 1.00 96.88 193 ARG A O 1
ATOM 1514 N N . LEU A 1 194 ? 0.773 0.190 -7.134 1.00 96.88 194 LEU A N 1
ATOM 1515 C CA . LEU A 1 194 ? 2.150 0.639 -7.022 1.00 96.88 194 LEU A CA 1
ATOM 1516 C C . LEU A 1 194 ? 2.713 1.015 -8.393 1.00 96.88 194 LEU A C 1
ATOM 1518 O O . LEU A 1 194 ? 2.692 0.228 -9.347 1.00 96.88 194 LEU A O 1
ATOM 1522 N N . LYS A 1 195 ? 3.248 2.232 -8.475 1.00 94.69 195 LYS A N 1
ATOM 1523 C CA . LYS A 1 195 ? 3.869 2.792 -9.674 1.00 94.69 195 LYS A CA 1
ATOM 1524 C C . LYS A 1 195 ? 5.387 2.638 -9.589 1.00 94.69 195 LYS A C 1
ATOM 1526 O O . LYS A 1 195 ? 5.957 2.937 -8.543 1.00 94.69 195 LYS A O 1
ATOM 1531 N N . PRO A 1 196 ? 6.067 2.226 -10.669 1.00 92.69 196 PRO A N 1
ATOM 1532 C CA . PRO A 1 196 ? 7.523 2.182 -10.685 1.00 92.69 196 PRO A CA 1
ATOM 1533 C C . PRO A 1 196 ? 8.113 3.599 -10.658 1.00 92.69 196 PRO A C 1
ATOM 1535 O O . PRO A 1 196 ? 7.674 4.488 -11.395 1.00 92.69 196 PRO A O 1
ATOM 1538 N N . LEU A 1 197 ? 9.133 3.800 -9.823 1.00 90.94 197 LEU A N 1
ATOM 1539 C CA . LEU A 1 197 ? 9.884 5.056 -9.723 1.00 90.94 197 LEU A CA 1
ATOM 1540 C C . LEU A 1 197 ? 10.981 5.153 -10.781 1.00 90.94 197 LEU A C 1
ATOM 1542 O O . LEU A 1 197 ? 11.305 6.246 -11.246 1.00 90.94 197 LEU A O 1
ATOM 1546 N N . THR A 1 198 ? 11.521 4.009 -11.193 1.00 78.81 198 THR A N 1
ATOM 1547 C CA . THR A 1 198 ? 12.501 3.919 -12.271 1.00 78.81 198 THR A CA 1
ATOM 1548 C C . THR A 1 198 ? 11.833 3.381 -13.534 1.00 78.81 198 THR A C 1
ATOM 1550 O O . THR A 1 198 ? 11.327 2.262 -13.571 1.00 78.81 198 THR A O 1
ATOM 1553 N N . TRP A 1 199 ? 11.806 4.208 -14.580 1.00 63.75 199 TRP A N 1
ATOM 1554 C CA . TRP A 1 199 ? 11.602 3.734 -15.946 1.00 63.75 199 TRP A CA 1
ATOM 1555 C C . TRP A 1 199 ? 12.945 3.183 -16.416 1.00 63.75 199 TRP A C 1
ATOM 1557 O O . TRP A 1 199 ? 13.896 3.945 -16.561 1.00 63.75 199 TRP A O 1
ATOM 1567 N N . GLY A 1 200 ? 13.059 1.871 -16.585 1.00 55.31 200 GLY A N 1
ATOM 1568 C CA . GLY A 1 200 ? 14.285 1.294 -17.121 1.00 55.31 200 GLY A CA 1
ATOM 1569 C C . GLY A 1 200 ? 14.399 -0.196 -16.869 1.00 55.31 200 GLY A C 1
ATOM 1570 O O . GLY A 1 200 ? 14.172 -0.666 -15.752 1.00 55.31 200 GLY A O 1
ATOM 1571 N N . MET A 1 201 ? 14.762 -0.912 -17.933 1.00 59.06 201 MET A N 1
ATOM 1572 C CA . MET A 1 201 ? 15.310 -2.263 -17.881 1.00 59.06 201 MET A CA 1
ATOM 1573 C C . MET A 1 201 ? 16.320 -2.372 -16.734 1.00 59.06 201 MET A C 1
ATOM 1575 O O . MET A 1 201 ? 17.069 -1.431 -16.452 1.00 59.06 201 MET A O 1
ATOM 1579 N N . THR A 1 202 ? 16.327 -3.509 -16.040 1.00 65.38 202 THR A N 1
ATOM 1580 C CA . THR A 1 202 ? 17.329 -3.754 -14.996 1.00 65.38 202 THR A CA 1
ATOM 1581 C C . THR A 1 202 ? 18.728 -3.599 -15.604 1.00 65.38 202 THR A C 1
ATOM 1583 O O . THR A 1 202 ? 18.916 -3.831 -16.798 1.00 65.38 202 THR A O 1
ATOM 1586 N N . ARG A 1 203 ? 19.740 -3.201 -14.819 1.00 65.19 203 ARG A N 1
ATOM 1587 C CA . ARG A 1 203 ? 21.121 -3.061 -15.336 1.00 65.19 203 ARG A CA 1
ATOM 1588 C C . ARG A 1 203 ? 21.578 -4.313 -16.098 1.00 65.19 203 ARG A C 1
ATOM 1590 O O . ARG A 1 203 ? 22.245 -4.198 -17.117 1.00 65.19 203 ARG A O 1
ATOM 1597 N N . ASN A 1 204 ? 21.131 -5.484 -15.652 1.00 74.31 204 ASN A N 1
ATOM 1598 C CA . ASN A 1 204 ? 21.419 -6.768 -16.282 1.00 74.31 204 ASN A CA 1
ATOM 1599 C C . ASN A 1 204 ? 20.733 -6.916 -17.648 1.00 74.31 204 ASN A C 1
ATOM 1601 O O . ASN A 1 204 ? 21.342 -7.420 -18.582 1.00 74.31 204 ASN A O 1
ATOM 1605 N N . GLN A 1 205 ? 19.496 -6.437 -17.794 1.00 79.50 205 GLN A N 1
ATOM 1606 C CA . GLN A 1 205 ? 18.806 -6.388 -19.085 1.00 79.50 205 GLN A CA 1
ATOM 1607 C C . GLN A 1 205 ? 19.480 -5.408 -20.057 1.00 79.50 205 GLN A C 1
ATOM 1609 O O . GLN A 1 205 ? 19.570 -5.702 -21.244 1.00 79.50 205 GLN A O 1
ATOM 1614 N N . LEU A 1 206 ? 19.990 -4.275 -19.563 1.00 81.56 206 LEU A N 1
ATOM 1615 C CA . LEU A 1 206 ? 20.753 -3.333 -20.385 1.00 81.56 206 LEU A CA 1
ATOM 1616 C C . LEU A 1 206 ? 22.072 -3.958 -20.867 1.00 81.56 206 LEU A C 1
ATOM 1618 O O . LEU A 1 206 ? 22.384 -3.887 -22.049 1.00 81.56 206 LEU A O 1
ATOM 1622 N N . LEU A 1 207 ? 22.809 -4.622 -19.970 1.00 85.62 207 LEU A N 1
ATOM 1623 C CA . LEU A 1 207 ? 24.043 -5.334 -20.312 1.00 85.62 207 LEU A CA 1
ATOM 1624 C C . LEU A 1 207 ? 23.796 -6.459 -21.322 1.00 85.62 207 LEU A C 1
ATOM 1626 O O . LEU A 1 207 ? 24.550 -6.583 -22.282 1.00 85.62 207 LEU A O 1
ATOM 1630 N N . ALA A 1 208 ? 22.726 -7.239 -21.147 1.00 87.31 208 ALA A N 1
ATOM 1631 C CA . ALA A 1 208 ? 22.345 -8.284 -22.093 1.00 87.31 208 ALA A CA 1
ATOM 1632 C C . ALA A 1 208 ? 22.011 -7.708 -23.478 1.00 87.31 208 ALA A C 1
ATOM 1634 O O . ALA A 1 208 ? 22.443 -8.256 -24.489 1.00 87.31 208 ALA A O 1
ATOM 1635 N N . LEU A 1 209 ? 21.297 -6.578 -23.531 1.00 89.00 209 LEU A N 1
ATOM 1636 C CA . LEU A 1 209 ? 20.967 -5.905 -24.787 1.00 89.00 209 LEU A CA 1
ATOM 1637 C C . LEU A 1 209 ? 22.217 -5.337 -25.475 1.00 89.00 209 LEU A C 1
ATOM 1639 O O . LEU A 1 209 ? 22.378 -5.512 -26.680 1.00 89.00 209 LEU A O 1
ATOM 1643 N N . CYS A 1 210 ? 23.134 -4.726 -24.719 1.00 90.00 210 CYS A N 1
ATOM 1644 C CA . CYS A 1 210 ? 24.429 -4.287 -25.244 1.00 90.00 210 CYS A CA 1
ATOM 1645 C C . CYS A 1 210 ? 25.256 -5.466 -25.776 1.00 90.00 210 CYS A C 1
ATOM 1647 O O . CYS A 1 210 ? 25.811 -5.374 -26.867 1.00 90.00 210 CYS A O 1
ATOM 1649 N N . GLY A 1 211 ? 25.305 -6.584 -25.046 1.00 94.62 211 GLY A N 1
ATOM 1650 C CA . GLY A 1 211 ? 25.994 -7.798 -25.485 1.00 94.62 211 GLY A CA 1
ATOM 1651 C C . GLY A 1 211 ? 25.409 -8.363 -26.781 1.00 94.62 211 GLY A C 1
ATOM 1652 O O . GLY A 1 211 ? 26.151 -8.636 -27.721 1.00 94.62 211 GLY A O 1
ATOM 1653 N N . ALA A 1 212 ? 24.081 -8.463 -26.874 1.00 94.19 212 ALA A N 1
ATOM 1654 C CA . ALA A 1 212 ? 23.400 -8.915 -28.086 1.00 94.19 212 ALA A CA 1
ATOM 1655 C C . ALA A 1 212 ? 23.676 -7.989 -29.283 1.00 94.19 212 ALA A C 1
ATOM 1657 O O . ALA A 1 212 ? 23.953 -8.471 -30.380 1.00 94.19 212 ALA A O 1
ATOM 1658 N N . ALA A 1 213 ? 23.666 -6.669 -29.070 1.00 95.00 213 ALA A N 1
ATOM 1659 C CA . ALA A 1 213 ? 23.983 -5.700 -30.116 1.00 95.00 213 ALA A CA 1
ATOM 1660 C C . ALA A 1 213 ? 25.414 -5.876 -30.653 1.00 95.00 213 ALA A C 1
ATOM 1662 O O . ALA A 1 213 ? 25.613 -5.852 -31.865 1.00 95.00 213 ALA A O 1
ATOM 1663 N N . ILE A 1 214 ? 26.396 -6.118 -29.775 1.00 96.38 214 ILE A N 1
ATOM 1664 C CA . ILE A 1 214 ? 27.786 -6.378 -30.184 1.00 96.38 214 ILE A CA 1
ATOM 1665 C C . ILE A 1 214 ? 27.867 -7.635 -31.056 1.00 96.38 214 ILE A C 1
ATOM 1667 O O . ILE A 1 214 ? 28.472 -7.586 -32.121 1.00 96.38 214 ILE A O 1
ATOM 1671 N N . VAL A 1 215 ? 27.215 -8.733 -30.656 1.00 96.81 215 VAL A N 1
ATOM 1672 C CA . VAL A 1 215 ? 27.216 -9.988 -31.432 1.00 96.81 215 VAL A CA 1
ATOM 1673 C C . VAL A 1 215 ? 26.636 -9.781 -32.834 1.00 96.81 215 VAL A C 1
ATOM 1675 O O . VAL A 1 215 ? 27.220 -10.248 -33.812 1.00 96.81 215 VAL A O 1
ATOM 1678 N N . VAL A 1 216 ? 25.528 -9.042 -32.950 1.00 96.62 216 VAL A N 1
ATOM 1679 C CA . VAL A 1 216 ? 24.903 -8.734 -34.247 1.00 96.62 216 VAL A CA 1
ATOM 1680 C C . VAL A 1 216 ? 25.831 -7.890 -35.124 1.00 96.62 216 VAL A C 1
ATOM 1682 O O . VAL A 1 216 ? 26.022 -8.213 -36.295 1.00 96.62 216 VAL A O 1
ATOM 1685 N N . ILE A 1 217 ? 26.448 -6.845 -34.562 1.00 96.25 217 ILE A N 1
ATOM 1686 C CA . ILE A 1 217 ? 27.374 -5.970 -35.297 1.00 96.25 217 ILE A CA 1
ATOM 1687 C C . ILE A 1 217 ? 28.605 -6.755 -35.762 1.00 96.25 217 ILE A C 1
ATOM 1689 O O . ILE A 1 217 ? 29.000 -6.648 -36.921 1.00 96.25 217 ILE A O 1
ATOM 1693 N N . SER A 1 218 ? 29.195 -7.580 -34.894 1.00 95.25 218 SER A N 1
ATOM 1694 C CA . SER A 1 218 ? 30.342 -8.418 -35.251 1.00 95.25 218 SER A CA 1
ATOM 1695 C C . SER A 1 218 ? 29.996 -9.425 -36.349 1.00 95.25 218 SER A C 1
ATOM 1697 O O . SER A 1 218 ? 30.766 -9.575 -37.295 1.00 95.25 218 SER A O 1
ATOM 1699 N N . GLY A 1 219 ? 28.830 -10.074 -36.267 1.00 95.31 219 GLY A N 1
ATOM 1700 C CA . GLY A 1 219 ? 28.355 -10.982 -37.312 1.00 95.31 219 GLY A CA 1
ATOM 1701 C C . GLY A 1 219 ? 28.174 -10.277 -38.658 1.00 95.31 219 GLY A C 1
ATOM 1702 O O . GLY A 1 219 ? 28.621 -10.785 -39.685 1.00 95.31 219 GLY A O 1
ATOM 1703 N N . TRP A 1 220 ? 27.589 -9.077 -38.652 1.00 95.75 220 TRP A N 1
ATOM 1704 C CA . TRP A 1 220 ? 27.413 -8.272 -39.861 1.00 95.75 220 TRP A CA 1
ATOM 1705 C C . TRP A 1 220 ? 28.749 -7.852 -40.490 1.00 95.75 220 TRP A C 1
ATOM 1707 O O . TRP A 1 220 ? 28.931 -8.018 -41.694 1.00 95.75 220 TRP A O 1
ATOM 1717 N N . LEU A 1 221 ? 29.716 -7.396 -39.684 1.00 96.00 221 LEU A N 1
ATOM 1718 C CA . LEU A 1 221 ? 31.054 -7.030 -40.165 1.00 96.00 221 LEU A CA 1
ATOM 1719 C C . LEU A 1 221 ? 31.802 -8.220 -40.780 1.00 96.00 221 LEU A C 1
ATOM 1721 O O . LEU A 1 221 ? 32.438 -8.073 -41.822 1.00 96.00 221 LEU A O 1
ATOM 1725 N N . LEU A 1 222 ? 31.711 -9.405 -40.167 1.00 95.31 222 LEU A N 1
ATOM 1726 C CA . LEU A 1 222 ? 32.333 -10.620 -40.701 1.00 95.31 222 LEU A CA 1
ATOM 1727 C C . LEU A 1 222 ? 31.709 -11.043 -42.034 1.00 95.31 222 LEU A C 1
ATOM 1729 O O . LEU A 1 222 ? 32.436 -11.407 -42.958 1.00 95.31 222 LEU A O 1
ATOM 1733 N N . LEU A 1 223 ? 30.380 -10.968 -42.155 1.00 93.69 223 LEU A N 1
ATOM 1734 C CA . LEU A 1 223 ? 29.686 -11.243 -43.414 1.00 93.69 223 LEU A CA 1
ATOM 1735 C C . LEU A 1 223 ? 30.074 -10.238 -44.502 1.00 93.69 223 LEU A C 1
ATOM 1737 O O . LEU A 1 223 ? 30.332 -10.646 -45.633 1.00 93.69 223 LEU A O 1
ATOM 1741 N N . HIS A 1 224 ? 30.173 -8.953 -44.156 1.00 93.62 224 HIS A N 1
ATOM 1742 C CA . HIS A 1 224 ? 30.595 -7.907 -45.085 1.00 93.62 224 HIS A CA 1
ATOM 1743 C C . HIS A 1 224 ? 32.014 -8.160 -45.608 1.00 93.62 224 HIS A C 1
ATOM 1745 O O . HIS A 1 224 ? 32.222 -8.236 -46.816 1.00 93.62 224 HIS A O 1
ATOM 1751 N N . GLN A 1 225 ? 32.974 -8.406 -44.709 1.00 93.19 225 GLN A N 1
ATOM 1752 C CA . GLN A 1 225 ? 34.353 -8.728 -45.095 1.00 93.19 225 GLN A CA 1
ATOM 1753 C C . GLN A 1 225 ? 34.445 -10.009 -45.927 1.00 93.19 225 GLN A C 1
ATOM 1755 O O . GLN A 1 225 ? 35.264 -10.109 -46.842 1.00 93.19 225 GLN A O 1
ATOM 1760 N N . TYR A 1 226 ? 33.630 -11.017 -45.611 1.00 92.69 226 TYR A N 1
ATOM 1761 C CA . TYR A 1 226 ? 33.583 -12.241 -46.401 1.00 92.69 226 TYR A CA 1
ATOM 1762 C C . TYR A 1 226 ? 33.095 -11.964 -47.828 1.00 92.69 226 TYR A C 1
ATOM 1764 O O . TYR A 1 226 ? 33.676 -12.489 -48.779 1.00 92.69 226 TYR A O 1
ATOM 1772 N N . HIS A 1 227 ? 32.072 -11.121 -47.984 1.00 90.50 227 HIS A N 1
ATOM 1773 C CA . HIS A 1 227 ? 31.538 -10.757 -49.292 1.00 90.50 227 HIS A CA 1
ATOM 1774 C C . HIS A 1 227 ? 32.556 -9.969 -50.125 1.00 90.50 227 HIS A C 1
ATOM 1776 O O . HIS A 1 227 ? 32.828 -10.349 -51.262 1.00 90.50 227 HIS A O 1
ATOM 1782 N N . GLU A 1 228 ? 33.220 -8.974 -49.530 1.00 89.00 228 GLU A N 1
ATOM 1783 C CA . GLU A 1 228 ? 34.283 -8.202 -50.194 1.00 89.00 228 GLU A CA 1
ATOM 1784 C C . GLU A 1 228 ? 35.415 -9.105 -50.705 1.00 89.00 228 GLU A C 1
ATOM 1786 O O . GLU A 1 228 ? 35.823 -9.009 -51.864 1.00 89.00 228 GLU A O 1
ATOM 1791 N N . ARG A 1 229 ? 35.873 -10.060 -49.884 1.00 87.00 229 ARG A N 1
ATOM 1792 C CA . ARG A 1 229 ? 36.910 -11.023 -50.293 1.00 87.00 229 ARG A CA 1
ATOM 1793 C C . ARG A 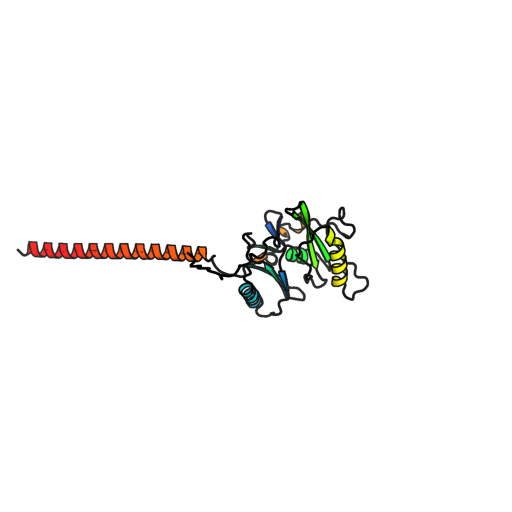1 229 ? 36.463 -11.921 -51.444 1.00 87.00 229 ARG A C 1
ATOM 1795 O O . ARG A 1 229 ? 37.295 -12.330 -52.254 1.00 87.00 229 ARG A O 1
ATOM 1802 N N . GLN A 1 230 ? 35.181 -12.275 -51.514 1.00 84.62 230 GLN A N 1
ATOM 1803 C CA . GLN A 1 230 ? 34.651 -13.057 -52.634 1.00 84.62 230 GLN A CA 1
ATOM 1804 C C . GLN A 1 230 ? 34.598 -12.227 -53.918 1.00 84.62 230 GLN A C 1
ATOM 1806 O O . GLN A 1 230 ? 34.985 -12.716 -54.981 1.00 84.62 230 GLN A O 1
ATOM 1811 N N . GLU A 1 231 ? 34.203 -10.958 -53.829 1.00 84.06 231 GLU A N 1
ATOM 1812 C CA . GLU A 1 231 ? 34.219 -10.047 -54.972 1.00 84.06 231 GLU A CA 1
ATOM 1813 C C . GLU A 1 231 ? 35.634 -9.795 -55.500 1.00 84.06 231 GLU A C 1
ATOM 1815 O O . GLU A 1 231 ? 35.854 -9.795 -56.710 1.00 84.06 231 GLU A O 1
ATOM 1820 N N . GLU A 1 232 ? 36.616 -9.609 -54.617 1.00 81.81 232 GLU A N 1
ATOM 1821 C CA . GLU A 1 232 ? 38.024 -9.467 -54.999 1.00 81.81 232 GLU A CA 1
ATOM 1822 C C . GLU A 1 232 ? 38.552 -10.705 -55.724 1.00 81.81 232 GLU A C 1
ATOM 1824 O O . GLU A 1 232 ? 39.147 -10.581 -56.797 1.00 81.81 232 GLU A O 1
ATOM 1829 N N . LYS A 1 233 ? 38.269 -11.905 -55.202 1.00 82.94 233 LYS A N 1
ATOM 1830 C CA . LYS A 1 233 ? 38.623 -13.164 -55.872 1.00 82.94 233 LYS A CA 1
ATOM 1831 C C . LYS A 1 233 ? 37.957 -13.285 -57.241 1.00 82.94 233 LYS A C 1
ATOM 1833 O O . LYS A 1 233 ? 38.609 -13.683 -58.204 1.00 82.94 233 LYS A O 1
ATOM 1838 N N . ALA A 1 234 ? 36.687 -12.898 -57.357 1.00 82.94 234 ALA A N 1
ATOM 1839 C CA . ALA A 1 234 ? 35.977 -12.894 -58.632 1.00 82.94 234 ALA A CA 1
ATOM 1840 C C . ALA A 1 234 ? 36.568 -11.874 -59.623 1.00 82.94 234 ALA A C 1
ATOM 1842 O O . ALA A 1 234 ? 36.673 -12.173 -60.813 1.00 82.94 234 ALA A O 1
ATOM 1843 N N . ARG A 1 235 ? 36.989 -10.689 -59.156 1.00 80.94 235 ARG A N 1
ATOM 1844 C CA . ARG A 1 235 ? 37.680 -9.679 -59.978 1.00 80.94 235 ARG A CA 1
ATOM 1845 C C . ARG A 1 235 ? 39.021 -10.200 -60.496 1.00 80.94 235 ARG A C 1
ATOM 1847 O O . ARG A 1 235 ? 39.276 -10.119 -61.696 1.00 80.94 235 ARG A O 1
ATOM 1854 N N . GLN A 1 236 ? 39.838 -10.791 -59.627 1.00 81.94 236 GLN A N 1
ATOM 1855 C CA . GLN A 1 236 ? 41.134 -11.366 -60.006 1.00 81.94 236 GLN A CA 1
ATOM 1856 C C . GLN A 1 236 ? 40.979 -12.529 -60.995 1.00 81.94 236 GLN A C 1
ATOM 1858 O O . GLN A 1 236 ? 41.695 -12.586 -61.992 1.00 81.94 236 GLN A O 1
ATOM 1863 N N . ALA A 1 237 ? 39.997 -13.412 -60.785 1.00 80.12 237 ALA A N 1
ATOM 1864 C CA . ALA A 1 237 ? 39.715 -14.512 -61.706 1.00 80.12 237 ALA A CA 1
ATOM 1865 C C . ALA A 1 237 ? 39.314 -14.023 -63.111 1.00 80.12 237 ALA A C 1
ATOM 1867 O O . ALA A 1 237 ? 39.755 -14.602 -64.104 1.00 80.12 237 ALA A O 1
ATOM 1868 N N . ARG A 1 238 ? 38.534 -12.934 -63.213 1.00 78.75 238 ARG A N 1
ATOM 1869 C CA . ARG A 1 238 ? 38.188 -12.319 -64.509 1.00 78.75 238 ARG A CA 1
ATOM 1870 C C . ARG A 1 238 ? 39.413 -11.746 -65.221 1.00 78.75 238 ARG A C 1
ATOM 1872 O O . ARG A 1 238 ? 39.555 -11.960 -66.418 1.00 78.75 238 ARG A O 1
ATOM 1879 N N . ILE A 1 239 ? 40.304 -11.060 -64.502 1.00 80.44 239 ILE A N 1
ATOM 1880 C CA . ILE A 1 239 ? 41.534 -10.491 -65.081 1.00 80.44 239 ILE A CA 1
ATOM 1881 C C . ILE A 1 239 ? 42.440 -11.607 -65.617 1.00 80.44 239 ILE A C 1
ATOM 1883 O O . ILE A 1 239 ? 42.863 -11.547 -66.767 1.00 80.44 239 ILE A O 1
ATOM 1887 N N . ILE A 1 240 ? 42.650 -12.670 -64.835 1.00 78.62 240 ILE A N 1
ATOM 1888 C CA . ILE A 1 240 ? 43.462 -13.828 -65.248 1.00 78.62 240 ILE A CA 1
ATOM 1889 C C . ILE A 1 240 ? 42.845 -14.540 -66.462 1.00 78.62 240 ILE A C 1
ATOM 1891 O O . ILE A 1 240 ? 43.571 -15.000 -67.343 1.00 78.62 240 ILE A O 1
ATOM 1895 N N . GLN A 1 241 ? 41.514 -14.642 -66.541 1.00 73.31 241 GLN A N 1
ATOM 1896 C CA . GLN A 1 241 ? 40.852 -15.185 -67.729 1.00 73.31 241 GLN A CA 1
ATOM 1897 C C . GLN A 1 241 ? 41.070 -14.297 -68.958 1.00 73.31 241 GLN A C 1
ATOM 1899 O O . GLN A 1 241 ? 41.431 -14.819 -70.007 1.00 73.31 241 GLN A O 1
ATOM 1904 N N . VAL A 1 242 ? 40.923 -12.976 -68.841 1.00 74.00 242 VAL A N 1
ATOM 1905 C CA . VAL A 1 242 ? 41.177 -12.046 -69.955 1.00 74.00 242 VAL A CA 1
ATOM 1906 C C . VAL A 1 242 ? 42.637 -12.106 -70.415 1.00 74.00 242 VAL A C 1
ATOM 1908 O O . VAL A 1 242 ? 42.895 -12.140 -71.615 1.00 74.00 242 VAL A O 1
ATOM 1911 N N . GLU A 1 243 ? 43.599 -12.188 -69.494 1.00 68.69 243 GLU A N 1
ATOM 1912 C CA . GLU A 1 243 ? 45.018 -12.351 -69.838 1.00 68.69 243 GLU A CA 1
ATOM 1913 C C . GLU A 1 243 ? 45.316 -13.690 -70.523 1.00 68.69 243 GLU A C 1
ATOM 1915 O O . GLU A 1 243 ? 46.136 -13.733 -71.439 1.00 68.69 243 GLU A O 1
ATOM 1920 N N . LYS A 1 244 ? 44.628 -14.774 -70.137 1.00 67.00 244 LYS A N 1
ATOM 1921 C CA . LYS A 1 244 ? 44.733 -16.078 -70.812 1.00 67.00 244 LYS A CA 1
ATOM 1922 C C . LYS A 1 244 ? 44.167 -16.081 -72.232 1.00 67.00 244 LYS A C 1
ATOM 1924 O O . LYS A 1 244 ? 44.671 -16.835 -73.046 1.00 67.00 244 LYS A O 1
ATOM 1929 N N . TRP A 1 245 ? 43.145 -15.277 -72.522 1.00 54.41 245 TRP A N 1
ATOM 1930 C CA . TRP A 1 245 ? 42.573 -15.141 -73.872 1.00 54.41 245 TRP A CA 1
ATOM 1931 C C . TRP A 1 245 ? 43.380 -14.210 -74.787 1.00 54.41 245 TRP A C 1
ATOM 1933 O O . TRP A 1 245 ? 43.144 -14.179 -75.992 1.00 54.41 245 TRP A O 1
ATOM 1943 N N . ARG A 1 246 ? 44.298 -13.416 -74.222 1.00 51.19 246 ARG A N 1
ATOM 1944 C CA . ARG A 1 246 ? 45.112 -12.433 -74.952 1.00 51.19 246 ARG A CA 1
ATOM 1945 C C . ARG A 1 246 ? 46.507 -12.955 -75.338 1.00 51.19 246 ARG A C 1
ATOM 1947 O O . ARG A 1 246 ? 47.222 -12.254 -76.049 1.00 51.19 246 ARG A O 1
ATOM 1954 N N . LYS A 1 247 ? 46.892 -14.138 -74.855 1.00 46.12 247 LYS A N 1
ATOM 1955 C CA . LYS A 1 247 ? 48.076 -14.904 -75.277 1.00 46.12 247 LYS A CA 1
ATOM 1956 C C . LYS A 1 247 ? 47.658 -16.001 -76.241 1.00 46.12 247 LYS A C 1
ATOM 1958 O O . LYS A 1 247 ? 48.463 -16.275 -77.152 1.00 46.12 247 LYS A O 1
#

Radius of gyration: 30.32 Å; Cα contacts (8 Å, |Δi|>4): 347; chains: 1; bounding box: 79×39×98 Å

Foldseek 3Di:
DDDDDDDDDDDDDPPPPDPPQWAWDAAPNATEIFRFQKDFDPDDPPRLVSVLVVCVVQQWWWWAWDDFVTIMITTHHDDPDDQAFGFHPLNLCLVQDAAFAKEKAWRAADPVRFTKIFMWGAARRSDTDNRHRGIDTPVCVVVVVVVSQCVRCPPPPPDDHAYEDDVVPDVNHDHHDDCNVSVPPVSDDPSRGIDTSDDDDDPVRVVVVVVVVVVVVVVVVVVVVVVVVVVVVVVVVVVVVVVVVVD

Mean predicted aligned error: 11.31 Å

pLDDT: mean 85.53, std 17.6, range [24.3, 98.12]

Sequence (247 aa):
MFVKNKMRHAGSAMKAVDDGRIHILDYHRRRFVVGLQWETVRATRNLMKEVRRIGKARQLDVVAIRKSDAIQAGFAPRTPQKLRGGYSLVVTLASLLEGCCIAVISLGKDAQGEEMFTLVGKTEKGGIHPYSDEIYPASQLNQVIIDLKSDLRGNTTGMDIPVYGDTGRFSFVTHPLELEILLDPKNLTKAFRLKPLTWGMTRNQLLALCGAAIVVISGWLLLHQYHERQEEKARQARIIQVEKWRK

Solvent-accessible surface area (backbone atoms only — not comparable to full-atom values): 14324 Å² total; per-residue (Å²): 137,86,88,83,88,81,85,82,79,89,80,72,88,75,73,76,73,74,79,82,55,63,46,76,47,78,49,93,94,38,46,29,39,40,38,39,52,69,46,79,51,89,56,78,92,52,39,70,60,53,54,32,50,53,23,62,76,69,57,32,37,35,34,32,63,47,81,45,85,54,43,33,38,28,38,33,68,70,62,93,65,83,57,76,74,22,30,30,41,51,55,41,49,51,67,72,55,70,69,44,29,34,37,52,42,80,72,51,58,51,98,86,66,50,49,32,28,33,36,34,38,26,32,70,66,48,37,75,42,84,79,27,29,43,80,41,48,68,89,52,47,66,60,54,50,52,54,49,52,50,62,66,37,60,90,50,82,88,66,80,69,51,22,29,14,59,54,92,79,34,91,81,32,71,34,76,56,62,60,78,68,64,61,32,75,90,73,60,58,80,70,32,32,29,39,67,48,63,88,69,74,54,72,66,53,50,50,50,51,54,51,52,51,51,54,53,52,53,53,52,54,51,52,50,54,52,50,52,53,50,52,52,52,52,51,52,54,52,52,55,49,54,56,63,75,74,108

Nearest PDB structures (foldseek):
  4byz-assembly1_A  TM=6.615E-01  e=4.428E-09  Burkholderia pseudomallei K96243
  4bz0-assembly1_A  TM=6.581E-01  e=1.765E-07  Burkholderia pseudomallei K96243
  3vhj-assembly1_A  TM=6.532E-01  e=1.849E-05  Escherichia coli
  7qya-assembly1_s  TM=2.524E-01  e=3.687E+00  Homo sapiens

Secondary structure (DSSP, 8-state):
------------------TTS-EEEEETTEEEEE--EEEE---STTHHHHHHHHHHHTTEEEEEEEESSSEEEEEEE--SS--TTPEEHHHHHHHHS-SSEEEEEEEEE-TTS-EEEEEEEE-TTSPBPTTTT-EEEHHHHHHHHHHHHHHHHTT-TT----EEE-TTT-TT--EE--HHHHT-TTT--GGGBPEES--S--HHHHHHHHHHHHHHHHHHHHHHHHHHHHHHHHHHHHHHHHHHH--